Protein AF-A0A517PX02-F1 (afdb_monomer)

pLDDT: mean 78.66, std 13.3, range [32.66, 96.62]

Solvent-accessible surface area (backbone atoms only — not comparable to full-atom values): 18340 Å² total; per-residue (Å²): 133,83,89,72,86,82,66,90,47,88,74,70,56,70,46,48,78,56,35,22,40,54,47,65,60,93,46,80,91,49,30,65,75,82,45,34,59,92,79,51,28,45,79,44,60,81,78,66,82,48,74,65,57,34,51,54,50,26,73,74,60,85,44,81,40,52,41,66,66,41,33,27,77,75,44,74,41,76,41,78,73,41,52,29,92,85,43,73,86,44,68,59,35,62,46,70,75,38,42,28,29,34,56,71,60,59,93,80,43,50,73,44,81,56,54,49,38,57,40,49,86,52,95,88,56,96,66,98,65,82,49,40,34,25,39,52,69,54,56,52,51,47,69,71,58,73,67,38,25,71,43,74,34,66,45,46,78,47,58,92,87,60,70,60,78,77,76,53,74,63,38,23,36,61,40,55,61,12,52,52,34,60,53,50,46,41,62,56,102,54,73,56,40,34,75,86,78,61,52,66,73,47,45,38,83,83,70,29,56,61,60,59,42,36,92,88,75,71,43,69,36,47,43,34,59,93,72,54,70,52,94,82,42,68,51,39,46,33,35,39,78,28,58,24,97,49,52,38,36,28,53,90,53,39,77,80,43,26,25,23,28,29,50,89,85,48,102,82,44,66,36,32,29,24,43,30,47,51,56,48,38,60,73,73,60,5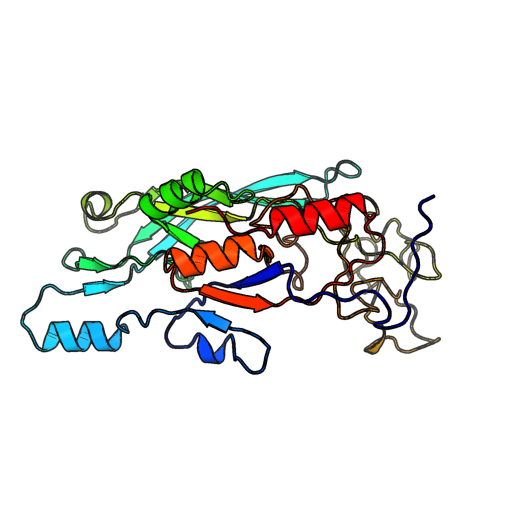3,24,57,36,34,41,23,68,38,56,29,30,46,66,87,43,49,75,68,44,52,49,50,52,57,58,64,48,47,72,69,80,132

Sequence (318 aa):
MYEYHIYQDDSGTLRTDLFYEFSIPLDSDIAELDHPKADGWEYISKRSPTELELAEAADAAQAEERAWLESGITKAKYVKLEHCPADPSHVTQSGFASLEVEVWNSADQKILLSEFNLTKPWYEMPCDADAVLVPKTFVERIKQSGLTGAAFVPVSIKDPEGPLEKTLPPLFDFQFRGKSCLRPSQVQGAENACPFCGHKPLICQSCGHGNSTCPACEKGTWTIKKEHGGAADQQLIVSPLSQREIPVLEGSRWDGSDFVYGTGGDYVVSNFISKRALDWLLRVHATPFCARPVKFCIDGMSDQQQKQLAEIQKSIPS

Organism: NCBI:txid2605989

Nearest PDB structures (foldseek):
  6a4c-assembly1_A  TM=4.464E-01  e=1.777E-03  Myxococcus xanthus DK 1622
  3ta1-assembly1_C  TM=5.268E-01  e=3.736E+00  Archaeoglobus fulgidus DSM 4304
  4yxv-assembly1_B  TM=2.531E-01  e=9.222E+00  Bacillus subtilis subsp. subtilis str. 168

Mean predicted aligned error: 9.12 Å

Secondary structure (DSSP, 8-state):
-------SSS-S-EEEEEEEEEE--S-TTTHHHHS-GGGT-EEE---PPPHHHHHHHHHHHTPPPEEE--EEEEEEEEEEEEE-SS-TTSEEEEEEEEEEEEE-S-TTSEEE--SSEEPPPPTT-------EEEEHHHHHHHHHHT--SEEEEEEEEE-SSS-GGGTSPPEEEEEE-BPP-BPPPEE-SS-SS-TTT--S-SB-TTT--B-SB-TTT--B-EE-TTT--GGG--PEEEETTTT-SS-BB-TTT--S-SEEPP-TT-TT---EEEHHHHHHHHHTT--SEEEEEEEEE-TT--HHHHHHHHHHTSPPP-

Foldseek 3Di:
DPPDDDDLAPDFDKDLQWKWFKDADPAPVCCCVVAPVVVQKDWFDPDDQHQVNQVVVCVVPVDQRADEWAKAWPDWDKDQDDAFPVDRVHRQDIDTQATEMETDDDPSYQYDDAQWGKHDYDPPDPPPDIFTKGAPVNVVLCVVLPAFQKDWHWYHYDYPDDPCVVRGGTITTIDGGWEDQFQAKDFPPDACAALVPRDDNQADNRRNDHDCADPVPRDRAAAAPVPAPPPVRSHTAMPDVRSPVATAGNLVRGPLHQWYDFRPPDPNTGIMGTLQVVVSCVVVSHDGMMIGRGMYRHPPDDPVSVVSSVVSNDHRDD

Radius of gyration: 22.29 Å; Cα contacts (8 Å, |Δi|>4): 622; chains: 1; bounding box: 60×45×63 Å

Structure (mmCIF, N/CA/C/O backbone):
data_AF-A0A517PX02-F1
#
_entry.id   AF-A0A517PX02-F1
#
loop_
_atom_site.group_PDB
_atom_site.id
_atom_site.type_symbol
_atom_site.label_atom_id
_atom_site.label_alt_id
_atom_site.label_comp_id
_atom_site.label_asym_id
_atom_site.label_entity_id
_atom_site.label_seq_id
_atom_site.pdbx_PDB_ins_code
_atom_site.Cartn_x
_atom_site.Cartn_y
_atom_site.Cartn_z
_atom_site.occupancy
_atom_site.B_iso_or_equiv
_atom_site.auth_seq_id
_atom_site.auth_comp_id
_atom_site.auth_asym_id
_atom_site.auth_atom_id
_atom_site.pdbx_PDB_model_num
ATOM 1 N N . MET A 1 1 ? 22.951 -13.086 -18.364 1.00 32.66 1 MET A N 1
ATOM 2 C CA . MET A 1 1 ? 22.272 -12.054 -19.169 1.00 32.66 1 MET A CA 1
ATOM 3 C C . MET A 1 1 ? 20.857 -12.577 -19.346 1.00 32.66 1 MET A C 1
ATOM 5 O O . MET A 1 1 ? 20.702 -13.595 -20.002 1.00 32.66 1 MET A O 1
ATOM 9 N N . TYR A 1 2 ? 19.885 -12.046 -18.605 1.00 37.72 2 TYR A N 1
ATOM 10 C CA . TYR A 1 2 ? 18.489 -12.455 -18.773 1.00 37.72 2 TYR A CA 1
ATOM 11 C C . TYR A 1 2 ? 17.977 -11.729 -20.022 1.00 37.72 2 TYR A C 1
ATOM 13 O O . TYR A 1 2 ? 18.005 -10.500 -20.054 1.00 37.72 2 TYR A O 1
ATOM 21 N N . GLU A 1 3 ? 17.628 -12.471 -21.074 1.00 41.31 3 GLU A N 1
ATOM 22 C CA . GLU A 1 3 ? 16.997 -11.913 -22.274 1.00 41.31 3 GLU A CA 1
ATOM 23 C C . GLU A 1 3 ? 15.588 -11.448 -21.898 1.00 41.31 3 GLU A C 1
ATOM 25 O O . GLU A 1 3 ? 14.630 -12.216 -21.902 1.00 41.31 3 GLU A O 1
ATOM 30 N N . TYR A 1 4 ? 15.465 -10.189 -21.488 1.00 51.25 4 TYR A N 1
ATOM 31 C CA . TYR A 1 4 ? 14.162 -9.576 -21.291 1.00 51.25 4 TYR A CA 1
ATOM 32 C C . TYR A 1 4 ? 13.641 -9.096 -22.641 1.00 51.25 4 TYR A C 1
ATOM 34 O O . TYR A 1 4 ? 14.280 -8.289 -23.317 1.00 51.25 4 TYR A O 1
ATOM 42 N N . HIS A 1 5 ? 12.458 -9.569 -23.023 1.00 55.88 5 HIS A N 1
ATOM 43 C CA . HIS A 1 5 ? 11.731 -8.986 -24.139 1.00 55.88 5 HIS A CA 1
ATOM 44 C C . HIS A 1 5 ? 11.308 -7.559 -23.776 1.00 55.88 5 HIS A C 1
ATOM 46 O O . HIS A 1 5 ? 10.619 -7.326 -22.780 1.00 55.88 5 HIS A O 1
ATOM 52 N N . ILE A 1 6 ? 11.758 -6.606 -24.587 1.00 55.72 6 ILE A N 1
ATOM 53 C CA . ILE A 1 6 ? 11.341 -5.211 -24.525 1.00 55.72 6 ILE A CA 1
ATOM 54 C C . ILE A 1 6 ? 10.087 -5.066 -25.393 1.00 55.72 6 ILE A C 1
ATOM 56 O O . ILE A 1 6 ? 10.164 -5.178 -26.615 1.00 55.72 6 ILE A O 1
ATOM 60 N N . TYR A 1 7 ? 8.938 -4.826 -24.762 1.00 55.47 7 TYR A N 1
ATOM 61 C CA . TYR A 1 7 ? 7.675 -4.558 -25.453 1.00 55.47 7 TYR A CA 1
ATOM 62 C C . TYR A 1 7 ? 7.573 -3.060 -25.760 1.00 55.47 7 TYR A C 1
ATOM 64 O O . TYR A 1 7 ? 7.770 -2.238 -24.869 1.00 55.47 7 TYR A O 1
ATOM 72 N N . GLN A 1 8 ? 7.293 -2.704 -27.016 1.00 54.12 8 GLN A N 1
ATOM 73 C CA . GLN A 1 8 ? 7.165 -1.305 -27.459 1.00 54.12 8 GLN A CA 1
ATOM 74 C C . GLN A 1 8 ? 5.710 -0.789 -27.447 1.00 54.12 8 GLN A C 1
ATOM 76 O O . GLN A 1 8 ? 5.459 0.352 -27.856 1.00 54.12 8 GLN A O 1
ATOM 81 N N . ASP A 1 9 ? 4.779 -1.629 -26.995 1.00 57.97 9 ASP A N 1
ATOM 82 C CA . ASP A 1 9 ? 3.328 -1.451 -26.929 1.00 57.97 9 ASP A CA 1
ATOM 83 C C . ASP A 1 9 ? 2.735 -2.230 -25.725 1.00 57.97 9 ASP A C 1
ATOM 85 O O . ASP A 1 9 ? 3.456 -2.843 -24.931 1.00 57.97 9 ASP A O 1
ATOM 89 N N . ASP A 1 10 ? 1.405 -2.233 -25.598 1.00 60.69 10 ASP A N 1
ATOM 90 C CA . ASP A 1 10 ? 0.678 -3.028 -24.598 1.00 60.69 10 ASP A CA 1
ATOM 91 C C . ASP A 1 10 ? 0.602 -4.530 -24.938 1.00 60.69 10 ASP A C 1
ATOM 93 O O . ASP A 1 10 ? -0.127 -5.269 -24.265 1.00 60.69 10 ASP A O 1
ATOM 97 N N . SER A 1 11 ? 1.343 -5.013 -25.945 1.00 58.97 11 SER A N 1
ATOM 98 C CA . SER A 1 11 ? 1.372 -6.438 -26.274 1.00 58.97 11 SER A CA 1
ATOM 99 C C . SER A 1 11 ? 1.949 -7.251 -25.115 1.00 58.97 11 SER A C 1
ATOM 101 O O . SER A 1 11 ? 2.782 -6.789 -24.328 1.00 58.97 11 SER A O 1
ATOM 103 N N . GLY A 1 12 ? 1.414 -8.451 -24.930 1.00 72.94 12 GLY A N 1
ATOM 104 C CA . GLY A 1 12 ? 1.785 -9.336 -23.836 1.00 72.94 12 GLY A CA 1
ATOM 105 C C . GLY A 1 12 ? 0.591 -9.968 -23.143 1.00 72.94 12 GLY A C 1
ATOM 106 O O . GLY A 1 12 ? -0.563 -9.614 -23.396 1.00 72.94 12 GLY A O 1
ATOM 107 N N . THR A 1 13 ? 0.864 -10.921 -22.261 1.00 82.62 13 THR A N 1
ATOM 108 C CA . THR A 1 13 ? -0.180 -11.604 -21.498 1.00 82.62 13 THR A CA 1
ATOM 109 C C . THR A 1 13 ? -0.635 -10.701 -20.358 1.00 82.62 13 THR A C 1
ATOM 111 O O . THR A 1 13 ? 0.072 -10.514 -19.366 1.00 82.62 13 THR A O 1
ATOM 114 N N . LEU A 1 14 ? -1.822 -10.117 -20.513 1.00 82.94 14 LEU A N 1
ATOM 115 C CA . LEU A 1 14 ? -2.403 -9.174 -19.560 1.00 82.94 14 LEU A CA 1
ATOM 116 C C . LEU A 1 14 ? -3.381 -9.872 -18.613 1.00 82.94 14 LEU A C 1
ATOM 118 O O . LEU A 1 14 ? -4.187 -10.702 -19.034 1.00 82.94 14 LEU A O 1
ATOM 122 N N . ARG A 1 15 ? -3.337 -9.500 -17.333 1.00 82.62 15 ARG A N 1
ATOM 123 C CA . ARG A 1 15 ? -4.228 -9.998 -16.277 1.00 82.62 15 ARG A CA 1
ATOM 124 C C . ARG A 1 15 ? -4.679 -8.841 -15.387 1.00 82.62 15 ARG A C 1
ATOM 126 O O . ARG A 1 15 ? -3.871 -7.984 -15.052 1.00 82.62 15 ARG A O 1
ATOM 133 N N . THR A 1 16 ? -5.952 -8.814 -15.008 1.00 81.81 16 THR A N 1
ATOM 134 C CA . THR A 1 16 ? -6.559 -7.768 -14.150 1.00 81.81 16 THR A CA 1
ATOM 135 C C . THR A 1 16 ? -7.118 -8.324 -12.844 1.00 81.81 16 THR A C 1
ATOM 137 O O . THR A 1 16 ? -7.614 -7.586 -12.008 1.00 81.81 16 THR A O 1
ATOM 140 N N . ASP A 1 17 ? -7.072 -9.639 -12.673 1.00 79.44 17 ASP A N 1
ATOM 141 C CA . ASP A 1 17 ? -7.690 -10.386 -11.581 1.00 79.44 17 ASP A CA 1
ATOM 142 C C . ASP A 1 17 ? -6.698 -10.735 -10.462 1.00 79.44 17 ASP A C 1
ATOM 144 O O . ASP A 1 17 ? -7.024 -11.525 -9.576 1.00 79.44 17 ASP A O 1
ATOM 148 N N . LEU A 1 18 ? -5.482 -10.174 -10.509 1.00 82.81 18 LEU A N 1
ATOM 149 C CA . LEU A 1 18 ? -4.373 -10.630 -9.673 1.00 82.81 18 LEU A CA 1
ATOM 150 C C . LEU A 1 18 ? -4.202 -9.833 -8.382 1.00 82.81 18 LEU A C 1
ATOM 152 O O . LEU A 1 18 ? -4.204 -10.411 -7.290 1.00 82.81 18 LEU A O 1
ATOM 156 N N . PHE A 1 19 ? -4.043 -8.520 -8.530 1.00 87.56 19 PHE A N 1
ATOM 157 C CA . PHE A 1 19 ? -3.911 -7.584 -7.427 1.00 87.56 19 PHE A CA 1
ATOM 158 C C . PHE A 1 19 ? -4.802 -6.374 -7.653 1.00 87.56 19 PHE A C 1
ATOM 160 O O . PHE A 1 19 ? -5.183 -6.046 -8.779 1.00 87.56 19 PHE A O 1
ATOM 167 N N . TYR A 1 20 ? -5.088 -5.717 -6.545 1.00 88.25 20 TYR A N 1
ATOM 168 C CA . TYR A 1 20 ? -5.905 -4.534 -6.471 1.00 88.25 20 TYR A CA 1
ATOM 169 C C . TYR A 1 20 ? -5.094 -3.460 -5.776 1.00 88.25 20 TYR A C 1
ATOM 171 O O . TYR A 1 20 ? -4.432 -3.717 -4.773 1.00 88.25 20 TYR A O 1
ATOM 179 N N . GLU A 1 21 ? -5.133 -2.262 -6.322 1.00 87.31 21 GLU A N 1
ATOM 180 C CA . GLU A 1 21 ? -4.678 -1.082 -5.618 1.00 87.31 21 GLU A CA 1
ATOM 181 C C . GLU A 1 21 ? -5.594 -0.867 -4.420 1.00 87.31 21 GLU A C 1
ATOM 183 O O . GLU A 1 21 ? -6.814 -0.961 -4.554 1.00 87.31 21 GLU A O 1
ATOM 188 N N . PHE A 1 22 ? -4.998 -0.646 -3.252 1.00 87.06 22 PHE A N 1
ATOM 189 C CA . PHE A 1 22 ? -5.719 -0.483 -1.999 1.00 87.06 22 PHE A CA 1
ATOM 190 C C . PHE A 1 22 ? -5.570 0.948 -1.504 1.00 87.06 22 PHE A C 1
ATOM 192 O O . PHE A 1 22 ? -4.452 1.440 -1.349 1.00 87.06 22 PHE A O 1
ATOM 199 N N . SER A 1 23 ? -6.701 1.582 -1.220 1.00 84.50 23 SER A N 1
ATOM 200 C CA . SER A 1 23 ? -6.765 2.904 -0.604 1.00 84.50 23 SER A CA 1
ATOM 201 C C . SER A 1 23 ? -7.777 2.884 0.534 1.00 84.50 23 SER A C 1
ATOM 203 O O . SER A 1 23 ? -8.747 2.123 0.508 1.00 84.50 23 SER A O 1
ATOM 205 N N . ILE A 1 24 ? -7.558 3.726 1.535 1.00 82.56 24 ILE A N 1
ATOM 206 C CA . ILE A 1 24 ? -8.541 4.008 2.576 1.00 82.56 24 ILE A CA 1
ATOM 207 C C . ILE A 1 24 ? -8.842 5.498 2.439 1.00 82.56 24 ILE A C 1
ATOM 209 O O . ILE A 1 24 ? -7.916 6.299 2.564 1.00 82.56 24 ILE A O 1
ATOM 213 N N . PRO A 1 25 ? -10.090 5.875 2.123 1.00 73.31 25 PRO A N 1
ATOM 214 C CA . PRO A 1 25 ? -10.434 7.274 1.915 1.00 73.31 25 PRO A CA 1
ATOM 215 C C . PRO A 1 25 ? -10.329 8.037 3.236 1.00 73.31 25 PRO A C 1
ATOM 217 O O . PRO A 1 25 ? -10.847 7.565 4.249 1.00 73.31 25 PRO A O 1
ATOM 220 N N . LEU A 1 26 ? -9.687 9.211 3.205 1.00 66.50 26 LEU A N 1
ATOM 221 C CA . LEU A 1 26 ? -9.533 10.107 4.364 1.00 66.50 26 LEU A CA 1
ATOM 222 C C . LEU A 1 26 ? -10.877 10.560 4.927 1.00 66.50 26 LEU A C 1
ATOM 224 O O . LEU A 1 26 ? -11.026 10.700 6.138 1.00 66.50 26 LEU A O 1
ATOM 228 N N . ASP A 1 27 ? -11.850 10.738 4.042 1.00 67.62 27 ASP A N 1
ATOM 229 C CA . ASP A 1 27 ? -13.209 11.103 4.384 1.00 67.62 27 ASP A CA 1
ATOM 230 C C . ASP A 1 27 ? -14.169 10.156 3.648 1.00 67.62 27 ASP A C 1
ATOM 232 O O . ASP A 1 27 ? -14.202 10.061 2.416 1.00 67.62 27 ASP A O 1
ATOM 236 N N . SER A 1 28 ? -14.925 9.387 4.435 1.00 62.09 28 SER A N 1
ATOM 237 C CA . SER A 1 28 ? -15.872 8.405 3.915 1.00 62.09 28 SER A CA 1
ATOM 238 C C . SER A 1 28 ? -17.023 9.037 3.140 1.00 62.09 28 SER A C 1
ATOM 240 O O . SER A 1 28 ? -17.584 8.358 2.279 1.00 62.09 28 SER A O 1
ATOM 242 N N . ASP A 1 29 ? -17.351 10.299 3.426 1.00 64.94 29 ASP A N 1
ATOM 243 C CA . ASP A 1 29 ? -18.480 11.027 2.849 1.00 64.94 29 ASP A CA 1
ATOM 244 C C . ASP A 1 29 ? -18.135 11.612 1.468 1.00 64.94 29 ASP A C 1
ATOM 246 O O . ASP A 1 29 ? -19.029 11.825 0.647 1.00 64.94 29 ASP A O 1
ATOM 250 N N . ILE A 1 30 ? -16.843 11.787 1.162 1.00 69.56 30 ILE A N 1
ATOM 251 C CA . ILE A 1 30 ? -16.346 12.213 -0.162 1.00 69.56 30 ILE A CA 1
ATOM 252 C C . ILE A 1 30 ? -15.589 11.113 -0.918 1.00 69.56 30 ILE A C 1
ATOM 254 O O . ILE A 1 30 ? -15.133 11.343 -2.036 1.00 69.56 30 ILE A O 1
ATOM 258 N N . ALA A 1 31 ? -15.496 9.900 -0.368 1.00 69.31 31 ALA A N 1
ATOM 259 C CA . ALA A 1 31 ? -14.756 8.789 -0.971 1.00 69.31 31 ALA A CA 1
ATOM 260 C C . ALA A 1 31 ? -15.153 8.492 -2.431 1.00 69.31 31 ALA A C 1
ATOM 262 O O . ALA A 1 31 ? -14.304 8.130 -3.243 1.00 69.31 31 ALA A O 1
ATOM 263 N N . GLU A 1 32 ? -16.434 8.653 -2.787 1.00 71.31 32 GLU A N 1
ATOM 264 C CA . GLU A 1 32 ? -16.909 8.462 -4.166 1.00 71.31 32 GLU A CA 1
ATOM 265 C C . GLU A 1 32 ? -16.415 9.552 -5.138 1.00 71.31 32 GLU A C 1
ATOM 267 O O . GLU A 1 32 ? -16.364 9.303 -6.345 1.00 71.31 32 GLU A O 1
ATOM 272 N N . LEU A 1 33 ? -16.050 10.738 -4.631 1.00 75.69 33 LEU A N 1
ATOM 273 C CA . LEU A 1 33 ? -15.446 11.827 -5.406 1.00 75.69 33 LEU A CA 1
ATOM 274 C C . LEU A 1 33 ? -13.946 11.590 -5.621 1.00 75.69 33 LEU A C 1
ATOM 276 O O . LEU A 1 33 ? -13.469 11.771 -6.739 1.00 75.69 33 LEU A O 1
ATOM 280 N N . ASP A 1 34 ? -13.230 11.148 -4.583 1.00 72.81 34 ASP A N 1
ATOM 281 C CA . ASP A 1 34 ? -11.782 10.889 -4.643 1.00 72.81 34 ASP A CA 1
ATOM 282 C C . ASP A 1 34 ? -11.441 9.596 -5.403 1.00 72.81 34 ASP A C 1
ATOM 284 O O . ASP A 1 34 ? -10.385 9.475 -6.030 1.00 72.81 34 ASP A O 1
ATOM 288 N N . HIS A 1 35 ? -12.346 8.614 -5.366 1.00 75.81 35 HIS A N 1
ATOM 289 C CA . HIS A 1 35 ? -12.168 7.294 -5.968 1.00 75.81 35 HIS A CA 1
ATOM 290 C C . HIS A 1 35 ? -13.394 6.893 -6.806 1.00 75.81 35 HIS A C 1
ATOM 292 O O . HIS A 1 35 ? -14.127 5.960 -6.452 1.00 75.81 35 HIS A O 1
ATOM 298 N N . PRO A 1 36 ? -13.647 7.577 -7.937 1.00 72.56 36 PRO A N 1
ATOM 299 C CA . PRO A 1 36 ? -14.846 7.346 -8.724 1.00 72.56 36 PRO A CA 1
ATOM 300 C C . PRO A 1 36 ? -14.814 5.974 -9.407 1.00 72.56 36 PRO A C 1
ATOM 302 O O . PRO A 1 36 ? -13.802 5.537 -9.960 1.00 72.56 36 PRO A O 1
ATOM 305 N N . LYS A 1 37 ? -15.980 5.318 -9.473 1.00 75.25 37 LYS A N 1
ATOM 306 C CA . LYS A 1 37 ? -16.152 4.033 -10.184 1.00 75.25 37 LYS A CA 1
ATOM 307 C C . LYS A 1 37 ? -15.737 4.094 -11.655 1.00 75.25 37 LYS A C 1
ATOM 309 O O . LYS A 1 37 ? -15.304 3.085 -12.207 1.00 75.25 37 LYS A O 1
ATOM 314 N N . ALA A 1 38 ? -15.860 5.265 -12.285 1.00 73.44 38 ALA A N 1
ATOM 315 C CA . ALA A 1 38 ? -15.428 5.493 -13.664 1.00 73.44 38 ALA A CA 1
ATOM 316 C C . ALA A 1 38 ? -13.923 5.232 -13.866 1.00 73.44 38 ALA A C 1
ATOM 318 O O . ALA A 1 38 ? -13.530 4.787 -14.942 1.00 73.44 38 ALA A O 1
ATOM 319 N N . ASP A 1 39 ? -13.118 5.402 -12.815 1.00 70.56 39 ASP A N 1
ATOM 320 C CA . ASP A 1 39 ? -11.668 5.186 -12.835 1.00 70.56 39 ASP A CA 1
ATOM 321 C C . ASP A 1 39 ? -11.277 3.756 -12.421 1.00 70.56 39 ASP A C 1
ATOM 323 O O . ASP A 1 39 ? -10.098 3.459 -12.207 1.00 70.56 39 ASP A O 1
ATOM 327 N N . GLY A 1 40 ? -12.267 2.859 -12.311 1.00 74.88 40 GLY A N 1
ATOM 328 C CA . GLY A 1 40 ? -12.100 1.443 -11.980 1.00 74.88 40 GLY A CA 1
ATOM 329 C C . GLY A 1 40 ? -12.101 1.125 -10.484 1.00 74.88 40 GLY A C 1
ATOM 330 O O . GLY A 1 40 ? -11.881 -0.028 -10.121 1.00 74.88 40 GLY A O 1
ATOM 331 N N . TRP A 1 41 ? -12.334 2.107 -9.613 1.00 75.81 41 TRP A N 1
ATOM 332 C CA . TRP A 1 41 ? -12.422 1.884 -8.170 1.00 75.81 41 TRP A CA 1
ATOM 333 C C . TRP A 1 41 ? -13.754 1.248 -7.770 1.00 75.81 41 TRP A C 1
ATOM 335 O O . TRP A 1 41 ? -14.829 1.732 -8.118 1.00 75.81 41 TRP A O 1
ATOM 345 N N . GLU A 1 42 ? -13.694 0.181 -6.980 1.00 75.75 42 GLU A N 1
ATOM 346 C CA . GLU A 1 42 ? -14.848 -0.370 -6.282 1.00 75.75 42 GLU A CA 1
ATOM 347 C C . GLU A 1 42 ? -14.830 0.107 -4.827 1.00 75.75 42 GLU A C 1
ATOM 349 O O . GLU A 1 42 ? -13.945 -0.239 -4.039 1.00 75.75 42 GLU A O 1
ATOM 354 N N . TYR A 1 43 ? -15.819 0.935 -4.482 1.00 66.81 43 TYR A N 1
ATOM 355 C CA . TYR A 1 43 ? -16.021 1.420 -3.121 1.00 66.81 43 TYR A CA 1
ATOM 356 C C . TYR A 1 43 ? -16.737 0.367 -2.276 1.00 66.81 43 TYR A C 1
ATOM 358 O O . TYR A 1 43 ? -17.847 -0.064 -2.611 1.00 66.81 43 TYR A O 1
ATOM 366 N N . ILE A 1 44 ? -16.110 -0.032 -1.168 1.00 70.38 44 ILE A N 1
ATOM 367 C CA . ILE A 1 44 ? -16.647 -1.020 -0.236 1.00 70.38 44 ILE A CA 1
ATOM 368 C C . ILE A 1 44 ? -16.846 -0.334 1.114 1.00 70.38 44 ILE A C 1
ATOM 370 O O . ILE A 1 44 ? -15.961 -0.258 1.966 1.00 70.38 44 ILE A O 1
ATOM 374 N N . SER A 1 45 ? -18.069 0.142 1.317 1.00 63.97 45 SER A N 1
ATOM 375 C CA . SER A 1 45 ? -18.547 0.642 2.599 1.00 63.97 45 SER A CA 1
ATOM 376 C C . SER A 1 45 ? -19.889 0.006 2.895 1.00 63.97 45 SER A C 1
ATOM 378 O O . SER A 1 45 ? -20.851 0.130 2.134 1.00 63.97 45 SER A O 1
ATOM 380 N N . LYS A 1 46 ? -19.978 -0.696 4.022 1.00 52.41 46 LYS A N 1
ATOM 381 C CA . LYS A 1 46 ? -21.274 -0.962 4.635 1.00 52.41 46 LYS A CA 1
ATOM 382 C C . LYS A 1 46 ? -21.678 0.328 5.326 1.00 52.41 46 LYS A C 1
ATOM 384 O O . LYS A 1 46 ? -21.428 0.418 6.517 1.00 52.41 46 LYS A O 1
ATOM 389 N N . ARG A 1 47 ? -22.192 1.300 4.556 1.00 51.78 47 ARG A N 1
ATOM 390 C CA . ARG A 1 47 ? -22.546 2.670 4.974 1.00 51.78 47 ARG A CA 1
ATOM 391 C C . ARG A 1 47 ? -22.607 2.801 6.497 1.00 51.78 47 ARG A C 1
ATOM 393 O O . ARG A 1 47 ? -23.624 2.481 7.115 1.00 51.78 47 ARG A O 1
ATOM 400 N N . SER A 1 48 ? -21.478 3.183 7.078 1.00 58.81 48 SER A N 1
ATOM 401 C CA . SER A 1 48 ? -21.427 3.583 8.472 1.00 58.81 48 SER A CA 1
ATOM 402 C C . SER A 1 48 ?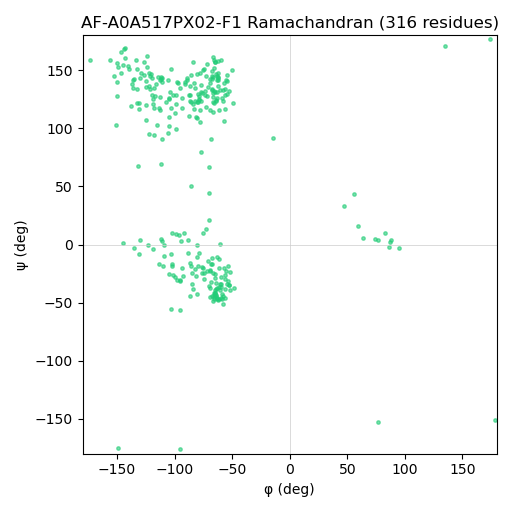 -22.248 4.873 8.618 1.00 58.81 48 SER A C 1
ATOM 404 O O . SER A 1 48 ? -22.366 5.601 7.629 1.00 58.81 48 SER A O 1
ATOM 406 N N . PRO A 1 49 ? -22.843 5.158 9.789 1.00 63.22 49 PRO A N 1
ATOM 407 C CA . PRO A 1 49 ? -23.514 6.436 10.008 1.00 63.22 49 PRO A CA 1
ATOM 408 C C . PRO A 1 49 ? -22.568 7.596 9.677 1.00 63.22 49 PRO A C 1
ATOM 410 O O . PRO A 1 49 ? -21.415 7.573 10.125 1.00 63.22 49 PRO A O 1
ATOM 413 N N . THR A 1 50 ? -23.039 8.573 8.903 1.00 69.00 50 THR A N 1
ATOM 414 C CA . THR A 1 50 ? -22.258 9.790 8.621 1.00 69.00 50 THR A CA 1
ATOM 415 C C . THR A 1 50 ? -22.085 10.617 9.896 1.00 69.00 50 THR A C 1
ATOM 417 O O . THR A 1 50 ? -22.845 10.454 10.856 1.00 69.00 50 THR A O 1
ATOM 420 N N . GLU A 1 51 ? -21.107 11.528 9.926 1.00 68.12 51 GLU A N 1
ATOM 421 C CA . GLU A 1 51 ? -20.956 12.465 11.055 1.00 68.12 51 GLU A CA 1
ATOM 422 C C . GLU A 1 51 ? -22.255 13.265 11.282 1.00 68.12 51 GLU A C 1
ATOM 424 O O . GLU A 1 51 ? -22.696 13.433 12.420 1.00 68.12 51 GLU A O 1
ATOM 429 N N . LEU A 1 52 ? -22.934 13.657 10.196 1.00 70.56 52 LEU A N 1
ATOM 430 C CA . LEU A 1 52 ? -24.235 14.326 10.247 1.00 70.56 52 LEU A CA 1
ATOM 431 C C . LEU A 1 52 ? -25.326 13.439 10.870 1.00 70.56 52 LEU A C 1
ATOM 433 O O . LEU A 1 52 ? -26.058 13.898 11.741 1.00 70.56 52 LEU A O 1
ATOM 437 N N . GLU A 1 53 ? -25.425 12.168 10.468 1.00 70.62 53 GLU A N 1
ATOM 438 C CA . GLU A 1 53 ? -26.416 11.230 11.018 1.00 70.62 53 GLU A CA 1
ATOM 439 C C . GLU A 1 53 ? -26.179 10.953 12.511 1.00 70.62 53 GLU A C 1
ATOM 441 O O . GLU A 1 53 ? -27.133 10.746 13.265 1.00 70.62 53 GLU A O 1
ATOM 446 N N . LEU A 1 54 ? -24.918 10.956 12.954 1.00 73.00 54 LEU A N 1
ATOM 447 C CA . LEU A 1 54 ? -24.568 10.831 14.370 1.00 73.00 54 LEU A CA 1
ATOM 448 C C . LEU A 1 54 ? -24.968 12.077 15.165 1.00 73.00 54 LEU A C 1
ATOM 450 O O . LEU A 1 54 ? -25.570 11.934 16.231 1.00 73.00 54 LEU A O 1
ATOM 454 N N . ALA A 1 55 ? -24.688 13.271 14.637 1.00 71.56 55 ALA A N 1
ATOM 455 C CA . ALA A 1 55 ? -25.072 14.536 15.260 1.00 71.56 55 ALA A CA 1
ATOM 456 C C . ALA A 1 55 ? -26.602 14.670 15.374 1.00 71.56 55 ALA A C 1
ATOM 458 O O . ALA A 1 55 ? -27.129 14.929 16.456 1.00 71.56 55 ALA A O 1
ATOM 459 N N . GLU A 1 56 ? -27.334 14.383 14.291 1.00 74.62 56 GLU A N 1
ATOM 460 C CA . GLU A 1 56 ? -28.803 14.399 14.275 1.00 74.62 56 GLU A CA 1
ATOM 461 C C . GLU A 1 56 ? -29.405 13.396 15.275 1.00 74.62 56 GLU A C 1
ATOM 463 O O . GLU A 1 56 ? -30.397 13.692 15.948 1.00 74.62 56 GLU A O 1
ATOM 468 N N . ALA A 1 57 ? -28.809 12.206 15.408 1.00 70.00 57 ALA A N 1
ATOM 469 C CA . ALA A 1 57 ? -29.263 11.196 16.362 1.00 70.00 57 ALA A CA 1
ATOM 470 C C . ALA A 1 57 ? -28.998 11.589 17.827 1.00 70.00 57 ALA A C 1
ATOM 472 O O . ALA A 1 57 ? -29.813 11.260 18.695 1.00 70.00 57 ALA A O 1
ATOM 473 N N . ALA A 1 58 ? -27.884 12.272 18.109 1.00 68.62 58 ALA A N 1
ATOM 474 C CA . ALA A 1 58 ? -27.560 12.771 19.444 1.00 68.62 58 ALA A CA 1
ATOM 475 C C . ALA A 1 58 ? -28.559 13.855 19.888 1.00 68.62 58 ALA A C 1
ATOM 477 O O . ALA A 1 58 ? -29.146 13.748 20.972 1.00 68.62 58 ALA A O 1
ATOM 478 N N . ASP A 1 59 ? -28.844 14.818 19.004 1.00 66.44 59 ASP A N 1
ATOM 479 C CA . ASP A 1 59 ? -29.788 15.915 19.248 1.00 66.44 59 ASP A CA 1
ATOM 480 C C . ASP A 1 59 ? -31.233 15.423 19.439 1.00 66.44 59 ASP A C 1
ATOM 482 O O . ASP A 1 59 ? -31.975 15.933 20.284 1.00 66.44 59 ASP A O 1
ATOM 486 N N . ALA A 1 60 ? -31.649 14.404 18.681 1.00 61.44 60 ALA A N 1
ATOM 487 C CA . ALA A 1 60 ? -33.028 13.921 18.690 1.00 61.44 60 ALA A CA 1
ATOM 488 C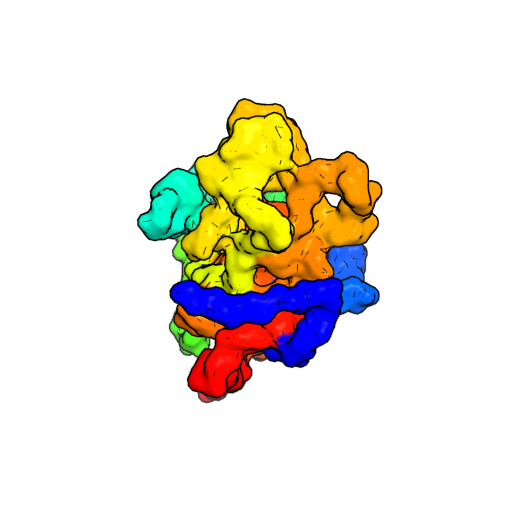 C . ALA A 1 60 ? -33.412 13.095 19.935 1.00 61.44 60 ALA A C 1
ATOM 490 O O . ALA A 1 60 ? -34.606 12.936 20.206 1.00 61.44 60 ALA A O 1
ATOM 491 N N . ALA A 1 61 ? -32.448 12.540 20.681 1.00 55.22 61 ALA A N 1
ATOM 492 C CA . ALA A 1 61 ? -32.726 11.447 21.620 1.00 55.22 61 ALA A CA 1
ATOM 493 C C . ALA A 1 61 ? -32.328 11.672 23.094 1.00 55.22 61 ALA A C 1
ATOM 495 O O . ALA A 1 61 ? -32.563 10.766 23.893 1.00 55.22 61 ALA A O 1
ATOM 496 N N . GLN A 1 62 ? -31.742 12.814 23.495 1.00 58.66 62 GLN A N 1
ATOM 497 C CA . GLN A 1 62 ? -30.994 12.905 24.776 1.00 58.66 62 GLN A CA 1
ATOM 498 C C . GLN A 1 62 ? -30.017 11.719 24.939 1.00 58.66 62 GLN A C 1
ATOM 500 O O . GLN A 1 62 ? -29.835 11.177 26.032 1.00 58.66 62 GLN A O 1
ATOM 505 N N . ALA A 1 63 ? -29.469 11.240 23.821 1.00 58.78 63 ALA A N 1
ATOM 506 C CA . ALA A 1 63 ? -28.629 10.058 23.787 1.00 58.78 63 ALA A CA 1
ATOM 507 C C . ALA A 1 63 ? -27.185 10.419 24.140 1.00 58.78 63 ALA A C 1
ATOM 509 O O . ALA A 1 63 ? -26.756 11.556 23.976 1.00 58.78 63 ALA A O 1
ATOM 510 N N . GLU A 1 64 ? -26.442 9.418 24.611 1.00 69.06 64 GLU A N 1
ATOM 511 C CA . GLU A 1 64 ? -24.983 9.464 24.720 1.00 69.06 64 GLU A CA 1
ATOM 512 C C . GLU A 1 64 ? -24.391 9.945 23.386 1.00 69.06 64 GLU A C 1
ATOM 514 O O . GLU A 1 64 ? -24.653 9.335 22.342 1.00 69.06 64 GLU A O 1
ATOM 519 N N . GLU A 1 65 ? -23.638 11.044 23.425 1.00 77.19 65 GLU A N 1
ATOM 520 C CA . GLU A 1 65 ? -23.026 11.648 22.245 1.00 77.19 65 GLU A CA 1
ATOM 521 C C . GLU A 1 65 ? -22.024 10.662 21.632 1.00 77.19 65 GLU A C 1
ATOM 523 O O . GLU A 1 65 ? -21.225 10.044 22.340 1.00 77.19 65 GLU A O 1
ATOM 528 N N . ARG A 1 66 ? -22.094 10.445 20.317 1.00 81.31 66 ARG A N 1
ATOM 529 C CA . ARG A 1 66 ? -21.239 9.491 19.599 1.00 81.31 66 ARG A CA 1
ATOM 530 C C . ARG A 1 66 ? -20.479 10.212 18.512 1.00 81.31 66 ARG A C 1
ATOM 532 O O . ARG A 1 66 ? -21.080 10.950 17.741 1.00 81.31 66 ARG A O 1
ATOM 539 N N . ALA A 1 67 ? -19.200 9.897 18.399 1.00 82.31 67 ALA A N 1
ATOM 540 C CA . ALA A 1 67 ? -18.338 10.431 17.359 1.00 82.31 67 ALA A CA 1
ATOM 541 C C . ALA A 1 67 ? -17.412 9.333 16.834 1.00 82.31 67 ALA A C 1
ATOM 543 O O . ALA A 1 67 ? -17.075 8.391 17.558 1.00 82.31 67 ALA A O 1
ATOM 544 N N . TRP A 1 68 ? -17.012 9.436 15.568 1.00 84.94 68 TRP A N 1
ATOM 545 C CA . TRP A 1 68 ? -15.906 8.633 15.045 1.00 84.94 68 TRP A CA 1
ATOM 546 C C . TRP A 1 68 ? -14.606 9.013 15.743 1.00 84.94 68 TRP A C 1
ATOM 548 O O . TRP A 1 68 ? -14.487 10.114 16.273 1.00 84.94 68 TRP A O 1
ATOM 558 N N . LEU A 1 69 ? -13.631 8.103 15.753 1.00 86.94 69 LEU A N 1
ATOM 559 C CA . LEU A 1 69 ? -12.302 8.417 16.265 1.00 86.94 69 LEU A CA 1
ATOM 560 C C . LEU A 1 69 ? -11.715 9.625 15.525 1.00 86.94 69 LEU A C 1
ATOM 562 O O . LEU A 1 69 ? -11.407 9.555 14.337 1.00 86.94 69 LEU A O 1
ATOM 566 N N . GLU A 1 70 ? -11.493 10.697 16.268 1.00 86.44 70 GLU A N 1
ATOM 567 C CA . GLU A 1 70 ? -10.787 11.884 15.822 1.00 86.44 70 GLU A CA 1
ATOM 568 C C . GLU A 1 70 ? -9.406 11.860 16.450 1.00 86.44 70 GLU A C 1
ATOM 570 O O . GLU A 1 70 ? -9.254 11.991 17.665 1.00 86.44 70 GLU A O 1
ATOM 575 N N . SER A 1 71 ? -8.389 11.627 15.625 1.00 87.00 71 SER A N 1
ATOM 576 C CA . SER A 1 71 ? -7.020 11.525 16.110 1.00 87.00 71 SER A CA 1
ATOM 577 C C . SER A 1 71 ? -6.016 12.084 15.120 1.00 87.00 71 SER A C 1
ATOM 579 O O . SER A 1 71 ? -6.256 12.076 13.912 1.00 87.00 71 SER A O 1
ATOM 581 N N . GLY A 1 72 ? -4.870 12.517 15.633 1.00 87.44 72 GLY A N 1
ATOM 582 C CA . GLY A 1 72 ? -3.739 12.971 14.832 1.00 87.44 72 GLY A CA 1
ATOM 583 C C . GLY A 1 72 ? -2.415 12.509 15.414 1.00 87.44 72 GLY A C 1
ATOM 584 O O . GLY A 1 72 ? -2.284 12.261 16.611 1.00 87.44 72 GLY A O 1
ATOM 585 N N . ILE A 1 73 ? -1.414 12.369 14.551 1.00 87.62 73 ILE A N 1
ATOM 586 C CA . ILE A 1 73 ? -0.085 11.894 14.938 1.00 87.62 73 ILE A CA 1
ATOM 587 C C . ILE A 1 73 ? 0.648 12.988 15.722 1.00 87.62 73 ILE A C 1
ATOM 589 O O . ILE A 1 73 ? 0.972 14.030 15.160 1.00 87.62 73 ILE A O 1
ATOM 593 N N . THR A 1 74 ? 0.996 12.730 16.986 1.00 86.81 74 THR A N 1
ATOM 594 C CA . THR A 1 74 ? 1.817 13.646 17.805 1.00 86.81 74 THR A CA 1
ATOM 595 C C . THR A 1 74 ? 3.292 13.298 17.781 1.00 86.81 74 THR A C 1
ATOM 597 O O . THR A 1 74 ? 4.155 14.171 17.912 1.00 86.81 74 THR A O 1
ATOM 600 N N . LYS A 1 75 ? 3.616 12.013 17.623 1.00 88.62 75 LYS A N 1
ATOM 601 C CA . LYS A 1 75 ? 4.998 11.550 17.560 1.00 88.62 75 LYS A CA 1
ATOM 602 C C . LYS A 1 75 ? 5.102 10.312 16.696 1.00 88.62 75 LYS A C 1
ATOM 604 O O . LYS A 1 75 ? 4.462 9.299 16.946 1.00 88.62 75 LYS A O 1
ATOM 609 N N . ALA A 1 76 ? 6.006 10.350 15.733 1.00 87.69 76 ALA A N 1
ATOM 610 C CA . ALA A 1 76 ? 6.302 9.209 14.889 1.00 87.69 76 ALA A CA 1
ATOM 611 C C . ALA A 1 76 ? 7.805 8.962 14.830 1.00 87.69 76 ALA A C 1
ATOM 613 O O . ALA A 1 76 ? 8.614 9.890 14.781 1.00 87.69 76 ALA A O 1
ATOM 614 N N . LYS A 1 77 ? 8.186 7.686 14.793 1.00 89.12 77 LYS A N 1
ATOM 615 C CA . LYS A 1 77 ? 9.525 7.273 14.376 1.00 89.12 77 LYS A CA 1
ATOM 616 C C . LYS A 1 77 ? 9.392 6.472 13.097 1.00 89.12 77 LYS A C 1
ATOM 618 O O . LYS A 1 77 ? 9.039 5.296 13.147 1.00 89.12 77 LYS A O 1
ATOM 623 N N . TYR A 1 78 ? 9.705 7.098 11.972 1.00 85.31 78 TYR A N 1
ATOM 624 C CA . TYR A 1 78 ? 9.772 6.424 10.683 1.00 85.31 78 TYR A CA 1
ATOM 625 C C . TYR A 1 78 ? 11.164 5.813 10.483 1.00 85.31 78 TYR A C 1
ATOM 627 O O . TYR A 1 78 ? 12.179 6.430 10.814 1.00 85.31 78 TYR A O 1
ATOM 635 N N . VAL A 1 79 ? 11.228 4.580 9.990 1.00 88.06 79 VAL A N 1
ATOM 636 C CA . VAL A 1 79 ? 12.480 3.841 9.801 1.00 88.06 79 VAL A CA 1
ATOM 637 C C . VAL A 1 79 ? 12.582 3.269 8.394 1.00 88.06 79 VAL A C 1
ATOM 639 O O . VAL A 1 79 ? 11.595 2.874 7.775 1.00 88.06 79 VAL A O 1
ATOM 642 N N . LYS A 1 80 ? 13.821 3.203 7.909 1.00 88.06 80 LYS A N 1
ATOM 643 C CA . LYS A 1 80 ? 14.205 2.482 6.696 1.00 88.06 80 LYS A CA 1
ATOM 644 C C . LYS A 1 80 ? 14.420 1.021 7.079 1.00 88.06 80 LYS A C 1
ATOM 646 O O . LYS A 1 80 ? 15.232 0.744 7.960 1.00 88.06 80 LYS A O 1
ATOM 651 N N . LEU A 1 81 ? 13.669 0.113 6.472 1.00 85.06 81 LEU A N 1
ATOM 652 C CA . LEU A 1 81 ? 13.584 -1.283 6.910 1.00 85.06 81 LEU A CA 1
ATOM 653 C C . LEU A 1 81 ? 14.394 -2.195 6.012 1.00 85.06 81 LEU A C 1
ATOM 655 O O . LEU A 1 81 ? 15.293 -2.887 6.482 1.00 85.06 81 LEU A O 1
ATOM 659 N N . GLU A 1 82 ? 14.105 -2.149 4.716 1.00 86.38 82 GLU A N 1
ATOM 660 C CA . GLU A 1 82 ? 14.850 -2.895 3.716 1.00 86.38 82 GLU A CA 1
ATOM 661 C C . GLU A 1 82 ? 15.627 -1.940 2.821 1.00 86.38 82 GLU A C 1
ATOM 663 O O . GLU A 1 82 ? 15.159 -0.854 2.462 1.00 86.38 82 GLU A O 1
ATOM 668 N N . HIS A 1 83 ? 16.829 -2.379 2.470 1.00 87.31 83 HIS A N 1
ATOM 669 C CA . HIS A 1 83 ? 17.716 -1.676 1.563 1.00 87.31 83 HIS A CA 1
ATOM 670 C C . HIS A 1 83 ? 18.079 -2.597 0.405 1.00 87.31 83 HIS A C 1
ATOM 672 O O . HIS A 1 83 ? 18.099 -3.825 0.541 1.00 87.31 83 HIS A O 1
ATOM 678 N N . CYS A 1 84 ? 18.391 -2.001 -0.739 1.00 85.12 84 CYS A N 1
ATOM 679 C CA . CYS A 1 84 ? 18.862 -2.748 -1.889 1.00 85.12 84 CYS A CA 1
ATOM 680 C C . CYS A 1 84 ? 20.174 -3.480 -1.549 1.00 85.12 84 CYS A C 1
ATOM 682 O O . CYS A 1 84 ? 21.105 -2.859 -1.034 1.00 85.12 84 CYS A O 1
ATOM 684 N N . PRO A 1 85 ? 20.306 -4.775 -1.889 1.00 85.31 85 PRO A N 1
ATOM 685 C CA . PRO A 1 85 ? 21.538 -5.520 -1.641 1.00 85.31 85 PRO A CA 1
ATOM 686 C C . PRO A 1 85 ? 22.719 -5.022 -2.487 1.00 85.31 85 PRO A C 1
ATOM 688 O O . PRO A 1 85 ? 23.867 -5.222 -2.102 1.00 85.31 85 PRO A O 1
ATOM 691 N N . ALA A 1 86 ? 22.452 -4.390 -3.636 1.00 87.25 86 ALA A N 1
ATOM 692 C CA . ALA A 1 86 ? 23.489 -3.830 -4.502 1.00 87.25 86 ALA A CA 1
ATOM 693 C C . ALA A 1 86 ? 23.925 -2.414 -4.093 1.00 87.25 86 ALA A C 1
ATOM 695 O O . ALA A 1 86 ? 25.039 -2.014 -4.416 1.00 87.25 86 ALA A O 1
ATOM 696 N N . ASP A 1 87 ? 23.062 -1.663 -3.404 1.00 85.88 87 ASP A N 1
ATOM 697 C CA . ASP A 1 87 ? 23.352 -0.308 -2.935 1.00 85.88 87 ASP A CA 1
ATOM 698 C C . ASP A 1 87 ? 22.557 -0.009 -1.649 1.00 85.88 87 ASP A C 1
ATOM 700 O O . ASP A 1 87 ? 21.358 0.281 -1.715 1.00 85.88 87 ASP A O 1
ATOM 704 N N . PRO A 1 88 ? 23.203 -0.051 -0.469 1.00 88.06 88 PRO A N 1
ATOM 705 C CA . PRO A 1 88 ? 22.538 0.185 0.808 1.00 88.06 88 PRO A CA 1
ATOM 706 C C . PRO A 1 88 ? 21.955 1.591 0.983 1.00 88.06 88 PRO A C 1
ATOM 708 O O . PRO A 1 88 ? 21.235 1.816 1.949 1.00 88.06 88 PRO A O 1
ATOM 711 N N . SER A 1 89 ? 22.256 2.552 0.104 1.00 85.06 89 SER A N 1
ATOM 712 C CA . SER A 1 89 ? 21.610 3.868 0.145 1.00 85.06 89 SER A CA 1
ATOM 713 C C . SER A 1 89 ? 20.170 3.827 -0.381 1.00 85.06 89 SER A C 1
ATOM 715 O O . SER A 1 89 ? 19.338 4.638 0.037 1.00 85.06 89 SER A O 1
ATOM 717 N N . HIS A 1 90 ? 19.845 2.853 -1.239 1.00 83.81 90 HIS A N 1
ATOM 718 C CA . HIS A 1 90 ? 18.511 2.686 -1.801 1.00 83.81 90 HIS A CA 1
ATOM 719 C C . HIS A 1 90 ? 17.600 1.977 -0.804 1.00 83.81 90 HIS A C 1
ATOM 721 O O . HIS A 1 90 ? 17.711 0.771 -0.580 1.00 83.81 90 HIS A O 1
ATOM 727 N N . VAL A 1 91 ? 16.659 2.725 -0.240 1.00 83.06 91 VAL A N 1
ATOM 728 C CA . VAL A 1 91 ? 15.614 2.189 0.634 1.00 83.06 91 VAL A CA 1
ATOM 729 C C . VAL A 1 91 ? 14.526 1.570 -0.230 1.00 83.06 91 VAL A C 1
ATOM 731 O O . VAL A 1 91 ? 13.948 2.245 -1.076 1.00 83.06 91 VAL A O 1
ATOM 734 N N . THR A 1 92 ? 14.243 0.288 -0.025 1.00 80.06 92 THR A N 1
ATOM 735 C CA . THR A 1 92 ? 13.199 -0.441 -0.765 1.00 80.06 92 THR A CA 1
ATOM 736 C C . THR A 1 92 ? 11.926 -0.617 0.048 1.00 80.06 92 THR A C 1
ATOM 738 O O . THR A 1 92 ? 10.872 -0.890 -0.520 1.00 80.06 92 THR A O 1
ATOM 741 N N . GLN A 1 93 ? 12.013 -0.436 1.367 1.00 82.44 93 GLN A N 1
ATOM 742 C CA . GLN A 1 93 ? 10.869 -0.458 2.263 1.00 82.44 93 GLN A CA 1
ATOM 743 C C . GLN A 1 93 ? 11.100 0.443 3.469 1.00 82.44 93 GLN A C 1
ATOM 745 O O . GLN A 1 93 ? 12.184 0.452 4.060 1.00 82.44 93 GLN A O 1
ATOM 750 N N . SER A 1 94 ? 10.055 1.152 3.871 1.00 85.06 94 SER A N 1
ATOM 751 C CA . SER A 1 94 ? 10.054 1.994 5.056 1.00 85.06 94 SER A CA 1
ATOM 752 C C . SER A 1 94 ? 8.709 1.935 5.771 1.00 85.06 94 SER A C 1
ATOM 754 O O . SER A 1 94 ? 7.751 1.334 5.285 1.00 85.06 94 SER A O 1
ATOM 756 N N . GLY A 1 95 ? 8.652 2.477 6.980 1.00 86.56 95 GLY A N 1
ATOM 757 C CA . GLY A 1 95 ? 7.431 2.475 7.768 1.00 86.56 95 GLY A CA 1
ATOM 758 C C . GLY A 1 95 ? 7.628 3.005 9.176 1.00 86.56 95 GLY A C 1
ATOM 759 O O . GLY A 1 95 ? 8.754 3.285 9.592 1.00 86.56 95 GLY A O 1
ATOM 760 N N . PHE A 1 96 ? 6.544 3.094 9.939 1.00 88.94 96 PHE A N 1
ATOM 761 C CA . PHE A 1 96 ? 6.636 3.446 11.350 1.00 88.94 96 PHE A CA 1
ATOM 762 C C . PHE A 1 96 ? 7.291 2.308 12.145 1.00 88.94 96 PHE A C 1
ATOM 764 O O . PHE A 1 96 ? 7.020 1.132 11.907 1.00 88.94 96 PHE A O 1
ATOM 771 N N . ALA A 1 97 ? 8.166 2.661 13.085 1.00 90.88 97 ALA A N 1
ATOM 772 C CA . ALA A 1 97 ? 8.671 1.792 14.151 1.00 90.88 97 ALA A CA 1
ATOM 773 C C . ALA A 1 97 ? 7.950 2.045 15.481 1.00 90.88 97 ALA A C 1
ATOM 775 O O . ALA A 1 97 ? 7.874 1.156 16.324 1.00 90.88 97 ALA A O 1
ATOM 776 N N . SER A 1 98 ? 7.455 3.266 15.675 1.00 91.62 98 SER A N 1
ATOM 777 C CA . SER A 1 98 ? 6.599 3.653 16.791 1.00 91.62 98 SER A CA 1
ATOM 778 C C . SER A 1 98 ? 5.715 4.811 16.358 1.00 91.62 98 SER A C 1
ATOM 780 O O . SER A 1 98 ? 6.184 5.688 15.620 1.00 91.62 98 SER A O 1
ATOM 782 N N . LEU A 1 99 ? 4.491 4.829 16.868 1.00 91.44 99 LEU A N 1
ATOM 783 C CA . LEU A 1 99 ? 3.511 5.867 16.604 1.00 91.44 99 LEU A CA 1
ATOM 784 C C . LEU A 1 99 ? 2.821 6.258 17.913 1.00 91.44 99 LEU A C 1
ATOM 786 O O . LEU A 1 99 ? 2.442 5.395 18.704 1.00 91.44 99 LEU A O 1
ATOM 790 N N . GLU A 1 100 ? 2.685 7.555 18.133 1.00 91.38 100 GLU A N 1
ATOM 791 C CA . GLU A 1 100 ? 1.854 8.154 19.165 1.00 91.38 100 GLU A CA 1
ATOM 792 C C . GLU A 1 100 ? 0.838 9.060 18.481 1.00 91.38 100 GLU A C 1
ATOM 794 O O . GLU A 1 100 ? 1.200 9.841 17.591 1.00 91.38 100 GLU A O 1
ATOM 799 N N . VAL A 1 101 ? -0.415 8.937 18.898 1.00 90.00 101 VAL A N 1
ATOM 800 C CA . VAL A 1 101 ? -1.513 9.774 18.423 1.00 90.00 101 VAL A CA 1
ATOM 801 C C . VAL A 1 101 ? -2.167 10.473 19.599 1.00 90.00 101 VAL A C 1
ATOM 803 O O . VAL A 1 101 ? -2.242 9.919 20.694 1.00 90.00 101 VAL A O 1
ATOM 806 N N . GLU A 1 102 ? -2.660 11.675 19.365 1.00 88.62 102 GLU A N 1
ATOM 807 C CA . GLU A 1 102 ? -3.575 12.360 20.266 1.00 88.62 102 GLU A CA 1
ATOM 808 C C . GLU A 1 102 ? -4.997 12.161 19.769 1.00 88.62 102 GLU A C 1
ATOM 810 O O . GLU A 1 102 ? -5.235 12.165 18.561 1.00 88.62 102 GLU A O 1
ATOM 815 N N . VAL A 1 103 ? -5.917 11.941 20.703 1.00 87.25 103 VAL A N 1
ATOM 816 C CA . VAL A 1 103 ? -7.349 11.805 20.426 1.00 87.25 103 VAL A CA 1
ATOM 817 C C . VAL A 1 103 ? -8.030 13.104 20.837 1.00 87.25 103 VAL A C 1
ATOM 819 O O . VAL A 1 103 ? -7.785 13.597 21.936 1.00 87.25 103 VAL A O 1
ATOM 822 N N . TRP A 1 104 ? -8.858 13.656 19.951 1.00 84.44 104 TRP A N 1
ATOM 823 C CA . TRP A 1 104 ? -9.528 14.951 20.140 1.00 84.44 104 TRP A CA 1
ATOM 824 C C . TRP A 1 104 ? -11.029 14.832 20.384 1.00 84.44 104 TRP A C 1
ATOM 826 O O . TRP A 1 104 ? -11.699 15.843 20.577 1.00 84.44 104 TRP A O 1
ATOM 836 N N . ASN A 1 105 ? -11.563 13.609 20.384 1.00 83.94 105 ASN A N 1
ATOM 837 C CA . ASN A 1 105 ? -12.927 13.373 20.837 1.00 83.94 105 ASN A CA 1
ATOM 838 C C . ASN A 1 105 ? -13.109 13.904 22.263 1.00 83.94 105 ASN A C 1
ATOM 840 O O . ASN A 1 105 ? -12.226 13.742 23.108 1.00 83.94 105 ASN A O 1
ATOM 844 N N . SER A 1 106 ? -14.276 14.482 22.539 1.00 78.25 106 SER A N 1
ATOM 845 C CA . SER A 1 106 ? -14.613 14.940 23.886 1.00 78.25 106 SER A CA 1
ATOM 846 C C . SER A 1 106 ? -14.655 13.759 24.859 1.00 78.25 106 SER A C 1
ATOM 848 O O . SER A 1 106 ? -15.115 12.671 24.509 1.00 78.25 106 SER A O 1
ATOM 850 N N . ALA A 1 107 ? -14.222 13.975 26.104 1.00 74.94 107 ALA A N 1
ATOM 851 C CA . ALA A 1 107 ? -14.217 12.945 27.145 1.00 74.94 107 ALA A CA 1
ATOM 852 C C . ALA A 1 107 ? -15.597 12.301 27.407 1.00 74.94 107 ALA A C 1
ATOM 854 O O . ALA A 1 107 ? -15.659 11.149 27.845 1.00 74.94 107 ALA A O 1
ATOM 855 N N . ASP A 1 108 ? -16.688 13.022 27.129 1.00 76.25 108 ASP A N 1
ATOM 856 C CA . ASP A 1 108 ? -18.065 12.552 27.322 1.00 76.25 108 ASP A CA 1
ATOM 857 C C . ASP A 1 108 ? -18.629 11.804 26.095 1.00 76.25 108 ASP A C 1
ATOM 859 O O . ASP A 1 108 ? -19.714 11.220 26.167 1.00 76.25 108 ASP A O 1
ATOM 863 N N . GLN A 1 109 ? -17.900 11.783 24.972 1.00 78.94 109 GLN A N 1
ATOM 864 C CA . GLN A 1 109 ? -18.318 11.096 23.752 1.00 78.94 109 GLN A CA 1
ATOM 865 C C . GLN A 1 109 ? -17.974 9.606 23.789 1.00 78.94 109 GLN A C 1
ATOM 867 O O . GLN A 1 109 ? -16.867 9.173 24.121 1.00 78.94 109 GLN A O 1
ATOM 872 N N . LYS A 1 110 ? -18.909 8.788 23.312 1.00 83.06 110 LYS A N 1
ATOM 873 C CA . LYS A 1 110 ? -18.640 7.395 22.977 1.00 83.06 110 LYS A CA 1
ATOM 874 C C . LYS A 1 110 ? -18.000 7.298 21.598 1.00 83.06 110 LYS A C 1
ATOM 876 O O . LYS A 1 110 ? -18.668 7.471 20.576 1.00 83.06 110 LYS A O 1
ATOM 881 N N . ILE A 1 111 ? -16.721 6.937 21.587 1.00 86.31 111 ILE A N 1
ATOM 882 C CA . ILE A 1 111 ? -15.938 6.805 20.358 1.00 86.31 111 ILE A CA 1
ATOM 883 C C . ILE A 1 111 ? -16.349 5.547 19.583 1.00 86.31 111 ILE A C 1
ATOM 885 O O . ILE A 1 111 ? -16.380 4.433 20.117 1.00 86.31 111 ILE A O 1
ATOM 889 N N . LEU A 1 112 ? -16.647 5.732 18.300 1.00 84.75 112 LEU A N 1
ATOM 890 C CA . LEU A 1 112 ? -16.905 4.679 17.330 1.00 84.75 112 LEU A CA 1
ATOM 891 C C . LEU A 1 112 ? -15.624 4.357 16.558 1.00 84.75 112 LEU A C 1
ATOM 893 O O . LEU A 1 112 ? -14.916 5.250 16.095 1.00 84.75 112 LEU A O 1
ATOM 897 N N . LEU A 1 113 ? -15.355 3.063 16.398 1.00 86.69 113 LEU A N 1
ATOM 898 C CA . LEU A 1 113 ? -14.250 2.555 15.591 1.00 86.69 113 LEU A CA 1
ATOM 899 C C . LEU A 1 113 ? -14.792 1.749 14.418 1.00 86.69 113 LEU A C 1
ATOM 901 O O . LEU A 1 113 ? -15.706 0.936 14.576 1.00 86.69 113 LEU A O 1
ATOM 905 N N . SER A 1 114 ? -14.187 1.952 13.256 1.00 86.31 114 SER A N 1
ATOM 906 C CA . SER A 1 114 ? -14.306 1.053 12.114 1.00 86.31 114 SER A CA 1
ATOM 907 C C . SER A 1 114 ? -13.117 0.081 12.102 1.00 86.31 114 SER A C 1
ATOM 909 O O . SER A 1 114 ? -12.292 0.082 13.025 1.00 86.31 114 SER A O 1
ATOM 911 N N . GLU A 1 115 ? -13.001 -0.768 11.076 1.00 88.56 115 GLU A N 1
ATOM 912 C CA . GLU A 1 115 ? -11.786 -1.580 10.940 1.00 88.56 115 GLU A CA 1
ATOM 913 C C . GLU A 1 115 ? -10.571 -0.722 10.587 1.00 88.56 115 GLU A C 1
ATOM 915 O O . GLU A 1 115 ? -9.473 -1.037 11.036 1.00 88.56 115 GLU A O 1
ATOM 920 N N . PHE A 1 116 ? -10.775 0.361 9.830 1.00 88.94 116 PHE A N 1
ATOM 921 C CA . PHE A 1 116 ? -9.726 1.263 9.362 1.00 88.94 116 PHE A CA 1
ATOM 922 C C . PHE A 1 116 ? -10.031 2.707 9.770 1.00 88.94 116 PHE A C 1
ATOM 924 O O . PHE A 1 116 ? -10.909 3.357 9.214 1.00 88.94 116 PHE A O 1
ATOM 931 N N . ASN A 1 117 ? -9.289 3.229 10.739 1.00 88.25 117 ASN A N 1
ATOM 932 C CA . ASN A 1 117 ? -9.493 4.564 11.293 1.00 88.25 117 ASN A CA 1
ATOM 933 C C . ASN A 1 117 ? -8.284 5.417 10.920 1.00 88.25 117 ASN A C 1
ATOM 935 O O . ASN A 1 117 ? -7.160 5.082 11.287 1.00 88.25 117 ASN A O 1
ATOM 939 N N . LEU A 1 118 ? -8.491 6.480 10.151 1.00 84.12 118 LEU A N 1
ATOM 940 C CA . LEU A 1 118 ? -7.394 7.315 9.674 1.00 84.12 118 LEU A CA 1
ATOM 941 C C . LEU A 1 118 ? -7.082 8.427 10.665 1.00 84.12 118 LEU A C 1
ATOM 943 O O . LEU A 1 118 ? -7.978 9.022 11.263 1.00 84.12 118 LEU A O 1
ATOM 947 N N . THR A 1 119 ? -5.796 8.720 10.821 1.00 83.00 119 THR A N 1
ATOM 948 C CA . THR A 1 119 ? -5.368 9.940 11.503 1.00 83.00 119 THR A CA 1
ATOM 949 C C . THR A 1 119 ? -5.623 11.138 10.595 1.00 83.00 119 THR A C 1
ATOM 951 O O . THR A 1 119 ? -5.233 11.106 9.430 1.00 83.00 119 THR A O 1
ATOM 954 N N . LYS A 1 120 ? -6.229 12.205 11.117 1.00 77.00 120 LYS A N 1
ATOM 955 C CA . LYS A 1 120 ? -6.396 13.465 10.389 1.00 77.00 120 LYS A CA 1
ATOM 956 C C . LYS A 1 120 ? -5.057 14.233 10.390 1.00 77.00 120 LYS A C 1
ATOM 958 O O . LYS A 1 120 ? -4.398 14.294 11.436 1.00 77.00 120 LYS A O 1
ATOM 963 N N . PRO A 1 121 ? -4.639 14.834 9.260 1.00 64.19 121 PRO A N 1
ATOM 964 C CA . PRO A 1 121 ? -3.464 15.694 9.237 1.00 64.19 121 PRO A CA 1
ATOM 965 C C . PRO A 1 121 ? -3.710 16.925 10.114 1.00 64.19 121 PRO A C 1
ATOM 967 O O . PRO A 1 121 ? -4.673 17.667 9.919 1.00 64.19 121 PRO A O 1
ATOM 970 N N . TRP A 1 122 ? -2.840 17.153 11.098 1.00 56.34 122 TRP A N 1
ATOM 971 C CA . TRP A 1 122 ? -2.882 18.371 11.902 1.00 56.34 122 TRP A CA 1
ATOM 972 C C . TRP A 1 122 ? -2.237 19.504 11.104 1.00 56.34 122 TRP A C 1
ATOM 974 O O . TRP A 1 122 ? -1.075 19.396 10.714 1.00 56.34 122 TRP A O 1
ATOM 984 N N . TYR A 1 123 ? -2.967 20.605 10.897 1.00 52.44 123 TYR A N 1
ATOM 985 C CA . TYR A 1 123 ? -2.522 21.773 10.116 1.00 52.44 123 TYR A CA 1
ATOM 986 C C . TYR A 1 123 ? -1.170 22.358 10.586 1.00 52.44 123 TYR A C 1
ATOM 988 O O . TYR A 1 123 ? -0.517 23.084 9.839 1.00 52.44 123 TYR A O 1
ATOM 996 N N . GLU A 1 124 ? -0.743 22.042 11.814 1.00 48.56 124 GLU A N 1
ATOM 997 C CA . GLU A 1 124 ? 0.486 22.551 12.435 1.00 48.56 124 GLU A CA 1
ATOM 998 C C . GLU A 1 124 ? 1.582 21.486 12.654 1.00 48.56 124 GLU A C 1
ATOM 1000 O O . GLU A 1 124 ? 2.612 21.805 13.251 1.00 48.56 124 GLU A O 1
ATOM 1005 N N . MET A 1 125 ? 1.411 20.232 12.197 1.00 51.09 125 MET A N 1
ATOM 1006 C CA . MET A 1 125 ? 2.434 19.186 12.370 1.00 51.09 125 MET A CA 1
ATOM 1007 C C . MET A 1 125 ? 2.999 18.658 11.040 1.00 51.09 125 MET A C 1
ATOM 1009 O O . MET A 1 125 ? 2.249 18.192 10.190 1.00 51.09 125 MET A O 1
ATOM 1013 N N . PRO A 1 126 ? 4.337 18.648 10.870 1.00 47.09 126 PRO A N 1
ATOM 1014 C CA . PRO A 1 126 ? 5.015 18.272 9.630 1.00 47.09 126 PRO A CA 1
ATOM 1015 C C . PRO A 1 126 ? 5.227 16.752 9.542 1.00 47.09 126 PRO A C 1
ATOM 1017 O O . PRO A 1 126 ? 6.354 16.285 9.366 1.00 47.09 126 PRO A O 1
ATOM 1020 N N . CYS A 1 127 ? 4.182 15.953 9.763 1.00 51.94 127 CYS A N 1
ATOM 1021 C CA . CYS A 1 127 ? 4.246 14.534 9.431 1.00 51.94 127 CYS A CA 1
ATOM 1022 C C . CYS A 1 127 ? 3.570 14.340 8.075 1.00 51.94 127 CYS A C 1
ATOM 1024 O O . CYS A 1 127 ? 2.351 14.272 8.003 1.00 51.94 127 CYS A O 1
ATOM 1026 N N . ASP A 1 128 ? 4.371 14.245 7.012 1.00 57.91 128 ASP A N 1
ATOM 1027 C CA . ASP A 1 128 ? 3.908 14.018 5.631 1.00 57.91 128 ASP A CA 1
ATOM 1028 C C . ASP A 1 128 ? 3.350 12.590 5.405 1.00 57.91 128 ASP A C 1
ATOM 1030 O O . ASP A 1 128 ? 3.376 12.078 4.287 1.00 57.91 128 ASP A O 1
ATOM 1034 N N . ALA A 1 129 ? 2.933 11.888 6.463 1.00 64.00 129 ALA A N 1
ATOM 1035 C CA . ALA A 1 129 ? 2.521 10.493 6.400 1.00 64.00 129 ALA A CA 1
ATOM 1036 C C . ALA A 1 129 ? 1.270 10.247 7.245 1.00 64.0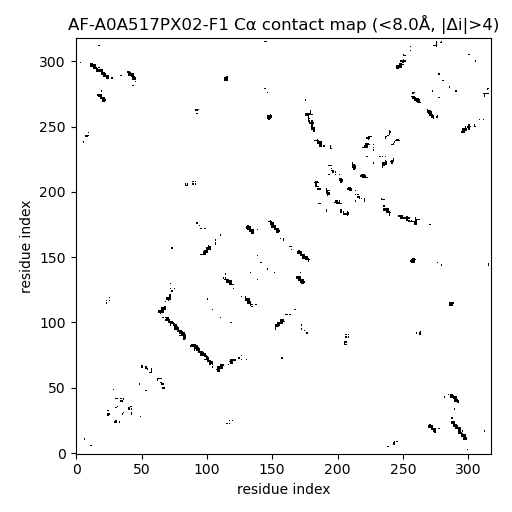0 129 ALA A C 1
ATOM 1038 O O . ALA A 1 129 ? 1.308 10.379 8.468 1.00 64.00 129 ALA A O 1
ATOM 1039 N N . ASP A 1 130 ? 0.200 9.811 6.585 1.00 72.50 130 ASP A N 1
ATOM 1040 C CA . ASP A 1 130 ? -1.008 9.321 7.242 1.00 72.50 130 ASP A CA 1
ATOM 1041 C C . ASP A 1 130 ? -0.757 7.940 7.869 1.00 72.50 130 ASP A C 1
ATOM 1043 O O . ASP A 1 130 ? -0.012 7.113 7.328 1.00 72.50 130 ASP A O 1
ATOM 1047 N N . ALA A 1 131 ? -1.392 7.675 9.012 1.00 85.81 131 ALA A N 1
ATOM 1048 C CA . ALA A 1 131 ? -1.392 6.365 9.651 1.00 85.81 131 ALA A CA 1
ATOM 1049 C C . ALA A 1 131 ? -2.779 5.719 9.576 1.00 85.81 131 ALA A C 1
ATOM 1051 O O . ALA A 1 131 ? -3.811 6.379 9.720 1.00 85.81 131 ALA A O 1
ATOM 1052 N N . VAL A 1 132 ? -2.791 4.398 9.392 1.00 89.44 132 VAL A N 1
ATOM 1053 C CA . VAL A 1 132 ? -4.019 3.601 9.319 1.00 89.44 132 VAL A CA 1
ATOM 1054 C C . VAL A 1 132 ? -4.175 2.839 10.622 1.00 89.44 132 VAL A C 1
ATOM 1056 O O . VAL A 1 132 ? -3.532 1.811 10.832 1.00 89.44 132 VAL A O 1
ATOM 1059 N N . LEU A 1 133 ? -5.049 3.318 11.499 1.00 92.94 133 LEU A N 1
ATOM 1060 C CA . LEU A 1 133 ? -5.274 2.726 12.809 1.00 92.94 133 LEU A CA 1
ATOM 1061 C C . LEU A 1 133 ? -6.313 1.607 12.730 1.00 92.94 133 LEU A C 1
ATOM 1063 O O . LEU A 1 133 ? -7.461 1.813 12.333 1.00 92.94 133 LEU A O 1
ATOM 1067 N N . VAL A 1 134 ? -5.929 0.419 13.177 1.00 94.81 134 VAL A N 1
ATOM 1068 C CA . VAL A 1 134 ? -6.794 -0.759 13.240 1.00 94.81 134 VAL A CA 1
ATOM 1069 C C . VAL A 1 134 ? -6.934 -1.244 14.686 1.00 94.81 134 VAL A C 1
ATOM 1071 O O . VAL A 1 134 ? -5.961 -1.210 15.453 1.00 94.81 134 VAL A O 1
ATOM 1074 N N . PRO A 1 135 ? -8.118 -1.726 15.099 1.00 94.69 135 PRO A N 1
ATOM 1075 C CA . PRO A 1 135 ? -8.306 -2.268 16.436 1.00 94.69 135 PRO A CA 1
ATOM 1076 C C . PRO A 1 135 ? -7.603 -3.622 16.589 1.00 94.69 135 PRO A C 1
ATOM 1078 O O . PRO A 1 135 ? -7.440 -4.388 15.635 1.00 94.69 135 PRO A O 1
ATOM 1081 N N . LYS A 1 136 ? -7.250 -3.983 17.827 1.00 95.06 136 LYS A N 1
ATOM 1082 C CA . LYS A 1 136 ? -6.659 -5.293 18.162 1.00 95.06 136 LYS A CA 1
ATOM 1083 C C . LYS A 1 136 ? -7.420 -6.491 17.569 1.00 95.06 136 LYS A C 1
ATOM 1085 O O . LYS A 1 136 ? -6.797 -7.460 17.138 1.00 95.06 136 LYS A O 1
ATOM 1090 N N . THR A 1 137 ? -8.748 -6.427 17.522 1.00 93.94 137 THR A N 1
ATOM 1091 C CA . THR A 1 137 ? -9.604 -7.477 16.945 1.00 93.94 137 THR A CA 1
ATOM 1092 C C . THR A 1 137 ? -9.327 -7.704 15.455 1.00 93.94 137 THR A C 1
ATOM 1094 O O . THR A 1 137 ? -9.323 -8.846 14.995 1.00 93.94 137 THR A O 1
ATOM 1097 N N . PHE A 1 138 ? -9.036 -6.649 14.689 1.00 94.50 138 PHE A N 1
ATOM 1098 C CA . PHE A 1 138 ? -8.625 -6.760 13.289 1.00 94.50 138 PHE A CA 1
ATOM 1099 C C . PHE A 1 138 ? -7.267 -7.450 13.154 1.00 94.50 138 PHE A C 1
ATOM 1101 O O . PHE A 1 138 ? -7.121 -8.386 12.365 1.00 94.50 138 PHE A O 1
ATOM 1108 N N . VAL A 1 139 ? -6.296 -7.052 13.985 1.00 96.12 139 VAL A N 1
ATOM 1109 C CA . VAL A 1 139 ? -4.952 -7.651 14.028 1.00 96.12 139 VAL A CA 1
ATOM 1110 C C . VAL A 1 139 ? -5.026 -9.159 14.268 1.00 96.12 139 VAL A C 1
ATOM 1112 O O . VAL A 1 139 ? -4.352 -9.938 13.592 1.00 96.12 139 VAL A O 1
ATOM 1115 N N . GLU A 1 140 ? -5.846 -9.587 15.227 1.00 95.69 140 GLU A N 1
ATOM 1116 C CA . GLU A 1 140 ? -6.041 -11.002 15.550 1.00 95.69 140 GLU A CA 1
ATOM 1117 C C . GLU A 1 140 ? -6.662 -11.771 14.381 1.00 95.69 140 GLU A C 1
ATOM 1119 O O . GLU A 1 140 ? -6.162 -12.839 14.020 1.00 95.69 140 GLU A O 1
ATOM 1124 N N . ARG A 1 141 ? -7.684 -11.204 13.728 1.00 94.56 141 ARG A N 1
ATOM 1125 C CA . ARG A 1 141 ? -8.322 -11.821 12.558 1.00 94.56 141 ARG A CA 1
ATOM 1126 C C . ARG A 1 141 ? -7.377 -11.925 11.361 1.00 94.56 141 ARG A C 1
ATOM 1128 O O . ARG A 1 141 ? -7.353 -12.980 10.729 1.00 94.56 141 ARG A O 1
ATOM 1135 N N . ILE A 1 142 ? -6.560 -10.905 11.069 1.00 94.62 142 ILE A N 1
ATOM 1136 C CA . ILE A 1 142 ? -5.531 -11.011 10.018 1.00 94.62 142 ILE A CA 1
ATOM 1137 C C . ILE A 1 142 ? -4.527 -12.111 10.366 1.00 94.62 142 ILE A C 1
ATOM 1139 O O . ILE A 1 142 ? -4.250 -12.961 9.524 1.00 94.62 142 ILE A O 1
ATOM 1143 N N . LYS A 1 143 ? -4.022 -12.171 11.603 1.00 93.69 143 LYS A N 1
ATOM 1144 C CA . LYS A 1 143 ? -3.066 -13.219 12.008 1.00 93.69 143 LYS A CA 1
ATOM 1145 C C . LYS A 1 143 ? -3.642 -14.633 11.882 1.00 93.69 143 LYS A C 1
ATOM 1147 O O . LYS A 1 143 ? -2.908 -15.556 11.547 1.00 93.69 143 LYS A O 1
ATOM 1152 N N . GLN A 1 144 ? -4.940 -14.801 12.125 1.00 94.19 144 GLN A N 1
ATOM 1153 C CA . GLN A 1 144 ? -5.645 -16.080 11.981 1.00 94.19 144 GLN A CA 1
ATOM 1154 C C . GLN A 1 144 ? -6.013 -16.413 10.528 1.00 94.19 144 GLN A C 1
ATOM 1156 O O . GLN A 1 144 ? -6.268 -17.571 10.214 1.00 94.19 144 GLN A O 1
ATOM 1161 N N . SER A 1 145 ? -6.032 -15.421 9.634 1.00 92.56 145 SER A N 1
ATOM 1162 C CA . SER A 1 145 ? -6.445 -15.601 8.237 1.00 92.56 145 SER A CA 1
ATOM 1163 C C . SER A 1 145 ? -5.447 -16.381 7.375 1.00 92.56 145 SER A C 1
ATOM 1165 O O . SER A 1 145 ? -5.827 -16.920 6.339 1.00 92.56 145 SER A O 1
ATOM 1167 N N . GLY A 1 146 ? -4.172 -16.413 7.772 1.00 90.88 146 GLY A N 1
ATOM 1168 C CA . GLY A 1 146 ? -3.079 -16.918 6.940 1.00 90.88 146 GLY A CA 1
ATOM 1169 C C . GLY A 1 146 ? -2.619 -15.955 5.836 1.00 90.88 146 GLY A C 1
ATOM 1170 O O . GLY A 1 146 ? -1.743 -16.331 5.059 1.00 90.88 146 GLY A O 1
ATOM 1171 N N . LEU A 1 147 ? -3.169 -14.734 5.765 1.00 93.12 147 LEU A N 1
ATOM 1172 C CA . LEU A 1 147 ? -2.662 -13.676 4.887 1.00 93.12 147 LEU A CA 1
ATOM 1173 C C . LEU A 1 147 ? -1.277 -13.197 5.341 1.00 93.12 147 LEU A C 1
ATOM 1175 O O . LEU A 1 147 ? -0.996 -13.106 6.539 1.00 93.12 147 LEU A O 1
ATOM 1179 N N . THR A 1 148 ? -0.422 -12.844 4.384 1.00 93.50 148 THR A N 1
ATOM 1180 C CA . THR A 1 148 ? 0.970 -12.432 4.632 1.00 93.50 148 THR A CA 1
ATOM 1181 C C . THR A 1 148 ? 1.281 -11.048 4.061 1.00 93.50 148 THR A C 1
ATOM 1183 O O . THR A 1 148 ? 0.557 -10.511 3.226 1.00 93.50 148 THR A O 1
ATOM 1186 N N . GLY A 1 149 ? 2.367 -10.435 4.537 1.00 92.75 149 GLY A N 1
ATOM 1187 C CA . GLY A 1 149 ? 2.788 -9.095 4.117 1.00 92.75 149 GLY A CA 1
ATOM 1188 C C . GLY A 1 149 ? 2.164 -7.946 4.912 1.00 92.75 149 GLY A C 1
ATOM 1189 O O . GLY A 1 149 ? 2.456 -6.799 4.617 1.00 92.75 149 GLY A O 1
ATOM 1190 N N . ALA A 1 150 ? 1.338 -8.210 5.925 1.00 94.75 150 ALA A N 1
ATOM 1191 C CA . ALA A 1 150 ? 0.856 -7.190 6.858 1.00 94.75 150 ALA A CA 1
ATOM 1192 C C . ALA A 1 150 ? 1.787 -7.062 8.075 1.00 94.75 150 ALA A C 1
ATOM 1194 O O . ALA A 1 150 ? 2.224 -8.071 8.634 1.00 94.75 150 ALA A O 1
ATOM 1195 N N . ALA A 1 151 ? 2.030 -5.837 8.539 1.00 94.25 151 ALA A N 1
ATOM 1196 C CA . ALA A 1 151 ? 2.610 -5.567 9.851 1.00 94.25 151 ALA A CA 1
ATOM 1197 C C . ALA A 1 151 ? 1.758 -4.592 10.656 1.00 94.25 151 ALA A C 1
ATOM 1199 O O . ALA A 1 151 ? 0.989 -3.808 10.109 1.00 94.25 151 ALA A O 1
ATOM 1200 N N . PHE A 1 152 ? 1.931 -4.670 11.975 1.00 96.19 152 PHE A N 1
ATOM 1201 C CA . PHE A 1 152 ? 1.163 -3.908 12.946 1.00 96.19 152 PHE A CA 1
ATOM 1202 C C . PHE A 1 152 ? 2.108 -3.287 13.962 1.00 96.19 152 PHE A C 1
ATOM 1204 O O . PHE A 1 152 ? 2.853 -4.012 14.630 1.00 96.19 152 PHE A O 1
ATOM 1211 N N . VAL A 1 153 ? 2.070 -1.966 14.084 1.00 95.25 153 VAL A N 1
ATOM 1212 C CA . VAL A 1 153 ? 2.874 -1.226 15.060 1.00 95.25 153 VAL A CA 1
ATOM 1213 C C . VAL A 1 153 ? 1.958 -0.715 16.164 1.00 95.25 153 VAL A C 1
ATOM 1215 O O . VAL A 1 153 ? 0.996 -0.026 15.849 1.00 95.25 153 VAL A O 1
ATOM 1218 N N . PRO A 1 154 ? 2.202 -1.056 17.443 1.00 95.94 154 PRO A N 1
ATOM 1219 C CA . PRO A 1 154 ? 1.384 -0.551 18.539 1.00 95.94 154 PRO A CA 1
ATOM 1220 C C . PRO A 1 154 ? 1.366 0.976 18.562 1.00 95.94 154 PRO A C 1
ATOM 1222 O O . PRO A 1 154 ? 2.412 1.607 18.379 1.00 95.94 154 PRO A O 1
ATOM 1225 N N . VAL A 1 155 ? 0.190 1.539 18.824 1.00 94.25 155 VAL A N 1
ATOM 1226 C CA . VAL A 1 155 ? -0.007 2.984 18.928 1.00 94.25 155 VAL A CA 1
ATOM 1227 C C . VAL A 1 155 ? -0.156 3.378 20.386 1.00 94.25 155 VAL A C 1
ATOM 1229 O O . VAL A 1 155 ? -0.987 2.824 21.104 1.00 94.25 155 VAL A O 1
ATOM 1232 N N . SER A 1 156 ? 0.662 4.334 20.815 1.00 91.88 156 SER A N 1
ATOM 1233 C CA . SER A 1 156 ? 0.490 5.006 22.102 1.00 91.88 156 SER A CA 1
ATOM 1234 C C . SER A 1 156 ? -0.548 6.113 21.954 1.00 91.88 156 SER A C 1
ATOM 1236 O O . SER A 1 156 ? -0.490 6.881 20.995 1.00 91.88 156 SER A O 1
ATOM 1238 N N . ILE A 1 157 ? -1.483 6.213 22.894 1.00 88.31 157 ILE A N 1
ATOM 1239 C CA . ILE A 1 157 ? -2.512 7.253 22.876 1.00 88.31 157 ILE A CA 1
ATOM 1240 C C . ILE A 1 157 ? -2.120 8.313 23.899 1.00 88.31 157 ILE A C 1
ATOM 1242 O O . ILE A 1 157 ? -2.021 8.039 25.092 1.00 88.31 157 ILE A O 1
ATOM 1246 N N . LYS A 1 158 ? -1.877 9.530 23.423 1.00 83.44 158 LYS A N 1
ATOM 1247 C CA . LYS A 1 158 ? -1.738 10.709 24.264 1.00 83.44 158 LYS A CA 1
ATOM 1248 C C . LYS A 1 158 ? -3.132 11.274 24.505 1.00 83.44 158 LYS A C 1
ATOM 1250 O O . LYS A 1 158 ? -3.838 11.610 23.560 1.00 83.44 158 LYS A O 1
ATOM 1255 N N . ASP A 1 159 ? -3.500 11.395 25.769 1.00 69.88 159 ASP A N 1
ATOM 1256 C CA . ASP A 1 159 ? -4.770 11.986 26.171 1.00 69.88 159 ASP A CA 1
ATOM 1257 C C . ASP A 1 159 ? -4.530 13.322 26.897 1.00 69.88 159 ASP A C 1
ATOM 1259 O O . ASP A 1 159 ? -3.892 13.334 27.957 1.00 69.88 159 ASP A O 1
ATOM 1263 N N . PRO A 1 160 ? -4.981 14.455 26.334 1.00 64.50 160 PRO A N 1
ATOM 1264 C CA . PRO A 1 160 ? -4.875 15.766 26.970 1.00 64.50 160 PRO A CA 1
ATOM 1265 C C . PRO A 1 160 ? -5.891 16.004 28.098 1.00 64.50 160 PRO A C 1
ATOM 1267 O O . PRO A 1 160 ? -5.630 16.846 28.959 1.00 64.50 160 PRO A O 1
ATOM 1270 N N . GLU A 1 161 ? -7.035 15.311 28.097 1.00 61.88 161 GLU A N 1
ATOM 1271 C CA . GLU A 1 161 ? -8.221 15.644 28.905 1.00 61.88 161 GLU A CA 1
ATOM 1272 C C . GLU A 1 161 ? -8.561 14.609 29.996 1.00 61.88 161 GLU A C 1
ATOM 1274 O O . GLU A 1 161 ? -9.284 14.927 30.943 1.00 61.88 161 GLU A O 1
ATOM 1279 N N . GLY A 1 162 ? -8.028 13.386 29.940 1.00 60.94 162 GLY A N 1
ATOM 1280 C CA . GLY A 1 162 ? -8.350 12.336 30.913 1.00 60.94 162 GLY A CA 1
ATOM 1281 C C . GLY A 1 162 ? -7.655 11.005 30.622 1.00 60.94 162 GLY A C 1
ATOM 1282 O O . GLY A 1 162 ? -6.526 11.008 30.153 1.00 60.94 162 GLY A O 1
ATOM 1283 N N . PRO A 1 163 ? -8.231 9.844 30.996 1.00 59.34 163 PRO A N 1
ATOM 1284 C CA . PRO A 1 163 ? -7.726 8.540 30.569 1.00 59.34 163 PRO A CA 1
ATOM 1285 C C . PRO A 1 163 ? -8.695 7.816 29.606 1.00 59.34 163 PRO A C 1
ATOM 1287 O O . PRO A 1 163 ? -9.249 6.769 29.951 1.00 59.34 163 PRO A O 1
ATOM 1290 N N . LEU A 1 164 ? -8.853 8.330 28.386 1.00 61.94 164 LEU A N 1
ATOM 1291 C CA . LEU A 1 164 ? -9.430 7.700 27.185 1.00 61.94 164 LEU A CA 1
ATOM 1292 C C . LEU A 1 164 ? -8.729 6.380 26.838 1.00 61.94 164 LEU A C 1
ATOM 1294 O O . LEU A 1 164 ? -9.336 5.489 26.246 1.00 61.94 164 LEU A O 1
ATOM 1298 N N . GLU A 1 165 ? -7.484 6.179 27.289 1.00 56.44 165 GLU A N 1
ATOM 1299 C CA . GLU A 1 165 ? -6.809 4.872 27.232 1.00 56.44 165 GLU A CA 1
ATOM 1300 C C . GLU A 1 165 ? -7.651 3.737 27.849 1.00 56.44 165 GLU A C 1
ATOM 1302 O O . GLU A 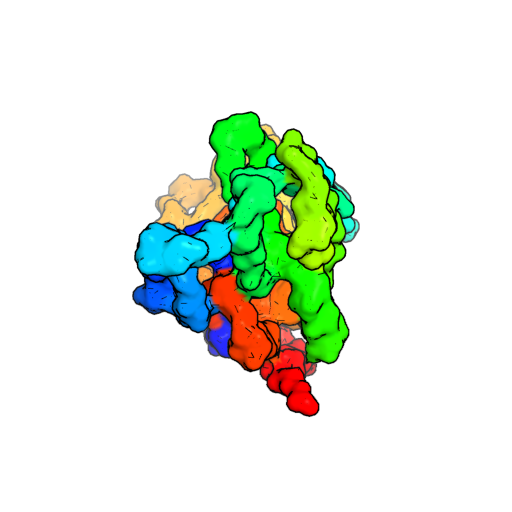1 165 ? -7.455 2.570 27.516 1.00 56.44 165 GLU A O 1
ATOM 1307 N N . LYS A 1 166 ? -8.592 4.047 28.755 1.00 58.47 166 LYS A N 1
ATOM 1308 C CA . LYS A 1 166 ? -9.479 3.045 29.365 1.00 58.47 166 LYS A CA 1
ATOM 1309 C C . LYS A 1 166 ? -10.729 2.737 28.540 1.00 58.47 166 LYS A C 1
ATOM 1311 O O . LYS A 1 166 ? -11.356 1.710 28.797 1.00 58.47 166 LYS A O 1
ATOM 1316 N N . THR A 1 167 ? -11.114 3.604 27.607 1.00 72.06 167 THR A N 1
ATOM 1317 C CA . THR A 1 167 ? -12.345 3.469 26.812 1.00 72.06 167 THR A CA 1
ATOM 1318 C C . THR A 1 167 ? -12.077 2.927 25.411 1.00 72.06 167 THR A C 1
ATOM 1320 O O . THR A 1 167 ? -12.940 2.250 24.851 1.00 72.06 167 THR A O 1
ATOM 1323 N N . LEU A 1 168 ? -10.875 3.142 24.870 1.00 83.94 168 LEU A N 1
ATOM 1324 C CA . LEU A 1 168 ? -10.473 2.618 23.568 1.00 83.94 168 LEU A CA 1
ATOM 1325 C C . LEU A 1 168 ? -9.805 1.235 23.675 1.00 83.94 168 LEU A C 1
ATOM 1327 O O . LEU A 1 168 ? -8.967 1.006 24.551 1.00 83.94 168 LEU A O 1
ATOM 1331 N N . PRO A 1 169 ? -10.119 0.283 22.773 1.00 89.12 169 PRO A N 1
ATOM 1332 C CA . PRO A 1 169 ? -9.305 -0.916 22.633 1.00 89.12 169 PRO A CA 1
ATOM 1333 C C . PRO A 1 169 ? -7.896 -0.543 22.138 1.00 89.12 169 PRO A C 1
ATOM 1335 O O . PRO A 1 169 ? -7.735 0.472 21.463 1.00 89.12 169 PRO A O 1
ATOM 1338 N N . PRO A 1 170 ? -6.874 -1.386 22.383 1.00 92.88 170 PRO A N 1
ATOM 1339 C CA . PRO A 1 170 ? -5.545 -1.156 21.829 1.00 92.88 170 PRO A CA 1
ATOM 1340 C C . PRO A 1 170 ? -5.587 -0.996 20.304 1.00 92.88 170 PRO A C 1
ATOM 1342 O O . PRO A 1 170 ? -6.149 -1.851 19.604 1.00 92.88 170 PRO A O 1
ATOM 1345 N N . LEU A 1 171 ? -4.968 0.079 19.818 1.00 94.94 171 LEU A N 1
ATOM 1346 C CA . LEU A 1 171 ? -4.863 0.417 18.402 1.00 94.94 171 LEU A CA 1
ATOM 1347 C C . LEU A 1 171 ? -3.471 0.086 17.861 1.00 94.94 171 LEU A C 1
ATOM 1349 O O . LEU A 1 171 ? -2.467 0.096 18.582 1.00 94.94 171 LEU A O 1
ATOM 1353 N N . PHE A 1 172 ? -3.425 -0.221 16.570 1.00 96.62 172 PHE A N 1
ATOM 1354 C CA . PHE A 1 172 ? -2.204 -0.534 15.843 1.00 96.62 172 PHE A CA 1
ATOM 1355 C C . PHE A 1 172 ? -2.202 0.195 14.510 1.00 96.62 172 PHE A C 1
ATOM 1357 O O . PHE A 1 172 ? -3.229 0.258 13.851 1.00 96.62 172 PHE A O 1
ATOM 1364 N N . ASP A 1 173 ? -1.047 0.677 14.082 1.00 94.62 173 ASP A N 1
ATOM 1365 C CA . ASP A 1 173 ? -0.848 1.153 12.723 1.00 94.62 173 ASP A CA 1
ATOM 1366 C C . ASP A 1 173 ? -0.650 -0.038 11.773 1.00 94.62 173 ASP A C 1
ATOM 1368 O O . ASP A 1 173 ? 0.175 -0.922 12.036 1.00 94.62 173 ASP A O 1
ATOM 1372 N N . PHE A 1 174 ? -1.432 -0.079 10.696 1.00 94.00 174 PHE A N 1
ATOM 1373 C CA . PHE A 1 174 ? -1.446 -1.133 9.689 1.00 94.00 174 PHE A CA 1
ATOM 1374 C C . PHE A 1 174 ? -0.532 -0.788 8.511 1.00 94.00 174 PHE A C 1
ATOM 1376 O O . PHE A 1 174 ? -0.762 0.171 7.781 1.00 94.00 174 PHE A O 1
ATOM 1383 N N . GLN A 1 175 ? 0.496 -1.611 8.292 1.00 91.50 175 GLN A N 1
ATOM 1384 C CA . GLN A 1 175 ? 1.523 -1.359 7.280 1.00 91.50 175 GLN A CA 1
ATOM 1385 C C . GLN A 1 175 ? 1.677 -2.522 6.307 1.00 91.50 175 GLN A C 1
ATOM 1387 O O . GLN A 1 175 ? 1.720 -3.692 6.695 1.00 91.50 175 GLN A O 1
ATOM 1392 N N . PHE A 1 176 ? 1.872 -2.178 5.037 1.00 91.56 176 PHE A N 1
ATOM 1393 C CA . PHE A 1 176 ? 2.229 -3.120 3.988 1.00 91.56 176 PHE A CA 1
ATOM 1394 C C . PHE A 1 176 ? 3.730 -3.421 4.071 1.00 91.56 176 PHE A C 1
ATOM 1396 O O . PHE A 1 176 ? 4.573 -2.526 4.164 1.00 91.56 176 PHE A O 1
ATOM 1403 N N . ARG A 1 177 ? 4.069 -4.708 4.077 1.00 90.75 177 ARG A N 1
ATOM 1404 C CA . ARG A 1 177 ? 5.427 -5.238 4.245 1.00 90.75 177 ARG A CA 1
ATOM 1405 C C . ARG A 1 177 ? 5.823 -6.280 3.210 1.00 90.75 177 ARG A C 1
ATOM 1407 O O . ARG A 1 177 ? 6.989 -6.665 3.183 1.00 90.75 177 ARG A O 1
ATOM 1414 N N . GLY A 1 178 ? 4.899 -6.741 2.373 1.00 89.44 178 GLY A N 1
ATOM 1415 C CA . GLY A 1 178 ? 5.230 -7.654 1.288 1.00 89.44 178 GLY A CA 1
ATOM 1416 C C . GLY A 1 178 ? 6.186 -7.016 0.287 1.00 89.44 178 GLY A C 1
ATOM 1417 O O . GLY A 1 178 ? 6.088 -5.819 0.004 1.00 89.44 178 GLY A O 1
ATOM 1418 N N . LYS A 1 179 ? 7.114 -7.806 -0.254 1.00 84.44 179 LYS A N 1
ATOM 1419 C CA . LYS A 1 179 ? 8.085 -7.318 -1.238 1.00 84.44 179 LYS A CA 1
ATOM 1420 C C . LYS A 1 179 ? 7.412 -6.953 -2.552 1.00 84.44 179 LYS A C 1
ATOM 1422 O O . LYS A 1 179 ? 6.520 -7.659 -3.025 1.00 84.44 179 LYS A O 1
ATOM 1427 N N . SER A 1 180 ? 7.898 -5.875 -3.168 1.00 78.31 180 SER A N 1
ATOM 1428 C CA . SER A 1 180 ? 7.447 -5.467 -4.497 1.00 78.31 180 SER A CA 1
ATOM 1429 C C . SER A 1 180 ? 7.631 -6.608 -5.498 1.00 78.31 180 SER A C 1
ATOM 1431 O O . SER A 1 180 ? 8.712 -7.185 -5.635 1.00 78.31 180 SER A O 1
ATOM 1433 N N . CYS A 1 181 ? 6.553 -6.909 -6.210 1.00 78.94 181 CYS A N 1
ATOM 1434 C CA . CYS A 1 181 ? 6.489 -7.907 -7.268 1.00 78.94 181 CYS A CA 1
ATOM 1435 C C . CYS A 1 181 ? 6.662 -7.290 -8.664 1.00 78.94 181 CYS A C 1
ATOM 1437 O O . CYS A 1 181 ? 6.455 -7.976 -9.662 1.00 78.94 181 CYS A O 1
ATOM 1439 N N . LEU A 1 182 ? 7.016 -6.003 -8.755 1.00 80.81 182 LEU A N 1
ATOM 1440 C CA . LEU A 1 182 ? 7.141 -5.287 -10.023 1.00 80.81 182 LEU A CA 1
ATOM 1441 C C . LEU A 1 182 ? 8.528 -5.474 -10.636 1.00 80.81 182 LEU A C 1
ATOM 1443 O O . LEU A 1 182 ? 9.534 -5.527 -9.925 1.00 80.81 182 LEU A O 1
ATOM 1447 N N . ARG A 1 183 ? 8.605 -5.515 -11.965 1.00 79.69 183 ARG A N 1
ATOM 1448 C CA . ARG A 1 183 ? 9.880 -5.464 -12.686 1.00 79.69 183 ARG A CA 1
ATOM 1449 C C . ARG A 1 183 ? 10.529 -4.082 -12.515 1.00 79.69 183 ARG A C 1
ATOM 1451 O O . ARG A 1 183 ? 9.843 -3.081 -12.727 1.00 79.69 183 ARG A O 1
ATOM 1458 N N . PRO A 1 184 ? 11.835 -3.998 -12.189 1.00 77.38 184 PRO A N 1
ATOM 1459 C CA . PRO A 1 184 ? 12.573 -2.742 -12.192 1.00 77.38 184 PRO A CA 1
ATOM 1460 C C . PRO A 1 184 ? 12.474 -2.007 -13.524 1.00 77.38 184 PRO A C 1
ATOM 1462 O O . PRO A 1 184 ? 12.514 -2.617 -14.593 1.00 77.38 184 PRO A O 1
ATOM 1465 N N . SER A 1 185 ? 12.460 -0.684 -13.442 1.00 77.00 185 SER A N 1
ATOM 1466 C CA . SER A 1 185 ? 12.634 0.175 -14.602 1.00 77.00 185 SER A CA 1
ATOM 1467 C C . SER A 1 185 ? 14.019 0.000 -15.246 1.00 77.00 185 SER A C 1
ATOM 1469 O O . SER A 1 185 ? 15.030 -0.149 -14.558 1.00 77.00 185 SER A O 1
ATOM 1471 N N . GLN A 1 186 ? 14.084 0.029 -16.576 1.00 75.56 186 GLN A N 1
ATOM 1472 C CA . GLN A 1 186 ? 15.316 -0.091 -17.360 1.00 75.56 186 GLN A CA 1
ATOM 1473 C C . GLN A 1 186 ? 15.360 0.926 -18.499 1.00 75.56 186 GLN A C 1
ATOM 1475 O O . GLN A 1 186 ? 14.348 1.180 -19.152 1.00 75.56 186 GLN A O 1
ATOM 1480 N N . VAL A 1 187 ? 16.548 1.474 -18.758 1.00 79.00 187 VAL A N 1
ATOM 1481 C CA . VAL A 1 187 ? 16.812 2.349 -19.907 1.00 79.00 187 VAL A CA 1
ATOM 1482 C C . VAL A 1 187 ? 16.804 1.525 -21.190 1.00 79.00 187 VAL A C 1
ATOM 1484 O O . VAL A 1 187 ? 17.395 0.447 -21.240 1.00 79.00 187 VAL A O 1
ATOM 1487 N N . GLN A 1 188 ? 16.156 2.034 -22.235 1.00 74.06 188 GLN A N 1
ATOM 1488 C CA . GLN A 1 188 ? 16.099 1.362 -23.527 1.00 74.06 188 GLN A CA 1
ATOM 1489 C C . GLN A 1 188 ? 16.984 2.003 -24.584 1.00 74.06 188 GLN A C 1
ATOM 1491 O O . GLN A 1 188 ? 17.052 3.223 -24.692 1.00 74.06 188 GLN A O 1
ATOM 1496 N N . GLY A 1 189 ? 17.607 1.163 -25.417 1.00 74.56 189 GLY A N 1
ATOM 1497 C CA . GLY A 1 189 ? 18.353 1.607 -26.601 1.00 74.56 189 GLY A CA 1
ATOM 1498 C C . GLY A 1 189 ? 19.579 2.480 -26.302 1.00 74.56 189 GLY A C 1
ATOM 1499 O O . GLY A 1 189 ? 20.210 2.968 -27.233 1.00 74.56 189 GLY A O 1
ATOM 1500 N N . ALA A 1 190 ? 19.922 2.663 -25.026 1.00 81.94 190 ALA A N 1
ATOM 1501 C CA . ALA A 1 190 ? 21.000 3.510 -24.540 1.00 81.94 190 ALA A CA 1
ATOM 1502 C C . ALA A 1 190 ? 21.631 2.911 -23.271 1.00 81.94 190 ALA A C 1
ATOM 1504 O O . ALA A 1 190 ? 21.070 2.011 -22.640 1.00 81.94 190 ALA A O 1
ATOM 1505 N N . GLU A 1 191 ? 22.810 3.410 -22.892 1.00 87.38 191 GLU A N 1
ATOM 1506 C CA . GLU A 1 191 ? 23.431 3.066 -21.609 1.00 87.38 191 GLU A CA 1
ATOM 1507 C C . GLU A 1 191 ? 22.607 3.657 -20.456 1.00 87.38 191 GLU A C 1
ATOM 1509 O O . GLU A 1 191 ? 22.002 4.721 -20.576 1.00 87.38 191 GLU A O 1
ATOM 1514 N N . ASN A 1 192 ? 22.619 2.982 -19.309 1.00 88.69 192 ASN A N 1
ATOM 1515 C CA . ASN A 1 192 ? 22.058 3.483 -18.058 1.00 88.69 192 ASN A CA 1
ATOM 1516 C C . ASN A 1 192 ? 22.907 4.639 -17.483 1.00 88.69 192 ASN A C 1
ATOM 1518 O O . ASN A 1 192 ? 23.573 4.486 -16.457 1.00 88.69 192 ASN A O 1
ATOM 1522 N N . ALA A 1 193 ? 22.920 5.774 -18.182 1.00 90.88 193 ALA A N 1
ATOM 1523 C CA . ALA A 1 193 ? 23.747 6.938 -17.897 1.00 90.88 193 ALA A CA 1
ATOM 1524 C C . ALA A 1 193 ? 23.021 8.243 -18.256 1.00 90.88 193 ALA A C 1
ATOM 1526 O O . ALA A 1 193 ? 22.252 8.293 -19.210 1.00 90.88 193 ALA A O 1
ATOM 1527 N N . CYS A 1 194 ? 23.290 9.319 -17.514 1.00 91.06 194 CYS A N 1
ATOM 1528 C CA . CYS A 1 194 ? 22.737 10.642 -17.787 1.00 91.06 194 CYS A CA 1
ATOM 1529 C C . CYS A 1 194 ? 23.111 11.114 -19.199 1.00 91.06 194 CYS A C 1
ATOM 1531 O O . CYS A 1 194 ? 24.306 11.254 -19.474 1.00 91.06 194 CYS A O 1
ATOM 1533 N N . PRO A 1 195 ? 22.134 11.460 -20.058 1.00 91.12 195 PRO A N 1
ATOM 1534 C CA . PRO A 1 195 ? 22.419 11.902 -21.422 1.00 91.12 195 PRO A CA 1
ATOM 1535 C C . PRO A 1 195 ? 23.133 13.264 -21.470 1.00 91.12 195 PRO A C 1
ATOM 1537 O O . PRO A 1 195 ? 23.747 13.605 -22.475 1.00 91.12 195 PRO A O 1
ATOM 1540 N N . PHE A 1 196 ? 23.107 14.031 -20.373 1.00 93.44 196 PHE A N 1
ATOM 1541 C CA . PHE A 1 196 ? 23.697 15.371 -20.308 1.00 93.44 196 PHE A CA 1
ATOM 1542 C C . PHE A 1 196 ? 25.096 15.423 -19.687 1.00 93.44 196 PHE A C 1
ATOM 1544 O O . PHE A 1 196 ? 25.864 16.324 -20.016 1.00 93.44 196 PHE A O 1
ATOM 1551 N N . CYS A 1 197 ? 25.417 14.523 -18.752 1.00 94.25 197 CYS A N 1
ATOM 1552 C CA . CYS A 1 197 ? 26.692 14.555 -18.018 1.00 94.25 197 CYS A CA 1
ATOM 1553 C C . CYS A 1 197 ? 27.390 13.193 -17.888 1.00 94.25 197 CYS A C 1
ATOM 1555 O O . CYS A 1 197 ? 28.475 13.123 -17.317 1.00 94.25 197 CYS A O 1
ATOM 1557 N N . GLY A 1 198 ? 26.781 12.108 -18.377 1.00 92.94 198 GLY A N 1
ATOM 1558 C CA . GLY A 1 198 ? 27.349 10.759 -18.329 1.00 92.94 198 GLY A CA 1
ATOM 1559 C C . GLY A 1 198 ? 27.335 10.083 -16.952 1.00 92.94 198 GLY A C 1
ATOM 1560 O O . GLY A 1 198 ? 27.878 8.987 -16.819 1.00 92.94 198 GLY A O 1
ATOM 1561 N N . HIS A 1 199 ? 26.731 10.696 -15.925 1.00 92.25 199 HIS A N 1
ATOM 1562 C CA . HIS A 1 199 ? 26.596 10.087 -14.597 1.00 92.25 199 HIS A CA 1
ATOM 1563 C C . HIS A 1 199 ? 25.882 8.732 -14.669 1.00 92.25 199 HIS A C 1
ATOM 1565 O O . HIS A 1 199 ? 24.840 8.624 -15.312 1.00 92.25 199 HIS A O 1
ATOM 1571 N N . LYS A 1 200 ? 26.420 7.714 -13.991 1.00 91.00 200 LYS A N 1
ATOM 1572 C CA . LYS A 1 200 ? 25.898 6.345 -14.009 1.00 91.00 200 LYS A CA 1
ATOM 1573 C C . LYS A 1 200 ? 26.152 5.605 -12.687 1.00 91.00 200 LYS A C 1
ATOM 1575 O O . LYS A 1 200 ? 27.176 5.879 -12.058 1.00 91.00 200 LYS A O 1
ATOM 1580 N N . PRO A 1 201 ? 25.308 4.618 -12.324 1.00 88.19 201 PRO A N 1
ATOM 1581 C CA . PRO A 1 201 ? 24.043 4.265 -12.982 1.00 88.19 201 PRO A CA 1
ATOM 1582 C C . PRO A 1 201 ? 22.922 5.266 -12.653 1.00 88.19 201 PRO A C 1
ATOM 1584 O O . PRO A 1 201 ? 22.907 5.824 -11.564 1.00 88.19 201 PRO A O 1
ATOM 1587 N N . LEU A 1 202 ? 21.966 5.472 -13.567 1.00 86.06 202 LEU A N 1
ATOM 1588 C CA . LEU A 1 202 ? 20.760 6.263 -13.271 1.00 86.06 202 LEU A CA 1
ATOM 1589 C C . LEU A 1 202 ? 19.658 5.445 -12.587 1.00 86.06 202 LEU A C 1
ATOM 1591 O O . LEU A 1 202 ? 18.966 5.951 -11.709 1.00 86.06 202 LEU A O 1
ATOM 1595 N N . ILE A 1 203 ? 19.486 4.191 -13.008 1.00 84.44 203 ILE A N 1
ATOM 1596 C CA . ILE A 1 203 ? 18.506 3.264 -12.437 1.00 84.44 203 ILE A CA 1
ATOM 1597 C C . ILE A 1 203 ? 19.224 2.053 -11.863 1.00 84.44 203 ILE A C 1
ATOM 1599 O O . ILE A 1 203 ? 19.966 1.354 -12.563 1.00 84.44 203 ILE A O 1
ATOM 1603 N N . CYS A 1 204 ? 18.980 1.759 -10.594 1.00 83.31 204 CYS A N 1
ATOM 1604 C CA . CYS A 1 204 ? 19.498 0.575 -9.941 1.00 83.31 204 CYS A CA 1
ATOM 1605 C C . CYS A 1 204 ? 18.874 -0.682 -10.552 1.00 83.31 204 CYS A C 1
ATOM 1607 O O . CYS A 1 204 ? 17.692 -0.953 -10.371 1.00 83.31 204 CYS A O 1
ATOM 1609 N N . GLN A 1 205 ? 19.682 -1.505 -11.214 1.00 79.50 205 GLN A N 1
ATOM 1610 C CA . GLN A 1 205 ? 19.195 -2.730 -11.861 1.00 79.50 205 GLN A CA 1
ATOM 1611 C C . GLN A 1 205 ? 18.787 -3.829 -10.867 1.00 79.50 205 GLN A C 1
ATOM 1613 O O . GLN A 1 205 ? 18.128 -4.788 -11.252 1.00 79.50 205 GLN A O 1
ATOM 1618 N N . SER A 1 206 ? 19.172 -3.705 -9.592 1.00 81.50 206 SER A N 1
ATOM 1619 C CA . SER A 1 206 ? 18.812 -4.675 -8.552 1.00 81.50 206 SER A CA 1
ATOM 1620 C C . SER A 1 206 ? 17.461 -4.370 -7.902 1.00 81.50 206 SER A C 1
ATOM 1622 O O . SER A 1 206 ? 16.662 -5.286 -7.712 1.00 81.50 206 SER A O 1
ATOM 1624 N N . CYS A 1 207 ? 17.190 -3.106 -7.557 1.00 78.44 207 CYS A N 1
ATOM 1625 C CA . CYS A 1 207 ? 15.950 -2.736 -6.871 1.00 78.44 207 CYS A CA 1
ATOM 1626 C C . CYS A 1 207 ? 14.966 -1.924 -7.719 1.00 78.44 207 CYS A C 1
ATOM 1628 O O . CYS A 1 207 ? 13.787 -1.913 -7.383 1.00 78.44 207 CYS A O 1
ATOM 1630 N N . GLY A 1 208 ? 15.416 -1.299 -8.809 1.00 78.12 208 GLY A N 1
ATOM 1631 C CA . GLY A 1 208 ? 14.627 -0.383 -9.637 1.00 78.12 208 GLY A CA 1
ATOM 1632 C C . GLY A 1 208 ? 14.632 1.066 -9.166 1.00 78.12 208 GLY A C 1
ATOM 1633 O O . GLY A 1 208 ? 14.060 1.903 -9.852 1.00 78.12 208 GLY A O 1
ATOM 1634 N N . HIS A 1 209 ? 15.291 1.374 -8.043 1.00 79.25 209 HIS A N 1
ATOM 1635 C CA . HIS A 1 209 ? 15.420 2.746 -7.558 1.00 79.25 209 HIS A CA 1
ATOM 1636 C C . HIS A 1 209 ? 16.094 3.631 -8.607 1.00 79.25 209 HIS A C 1
ATOM 1638 O O . HIS A 1 209 ? 17.140 3.268 -9.150 1.00 79.25 209 HIS A O 1
ATOM 1644 N N . GLY A 1 210 ? 15.515 4.796 -8.856 1.00 77.44 210 GLY A N 1
ATOM 1645 C CA . GLY A 1 210 ? 16.093 5.814 -9.707 1.00 77.44 210 GLY A CA 1
ATOM 1646 C C . GLY A 1 210 ? 15.260 7.092 -9.652 1.00 77.44 210 GLY A C 1
ATOM 1647 O O . GLY A 1 210 ? 14.090 7.054 -9.288 1.00 77.44 210 GLY A O 1
ATOM 1648 N N . ASN A 1 211 ? 15.877 8.214 -10.014 1.00 73.00 211 ASN A N 1
ATOM 1649 C CA . ASN A 1 211 ? 15.242 9.528 -10.004 1.00 73.00 211 ASN A CA 1
ATOM 1650 C C . ASN A 1 211 ? 15.041 10.029 -11.434 1.00 73.00 211 ASN A C 1
ATOM 1652 O O . ASN A 1 211 ? 15.955 9.933 -12.257 1.00 73.00 211 ASN A O 1
ATOM 1656 N N . SER A 1 212 ? 13.889 10.652 -11.697 1.00 76.56 212 SER A N 1
ATOM 1657 C CA . SER A 1 212 ? 13.621 11.349 -12.965 1.00 76.56 212 SER A CA 1
ATOM 1658 C C . SER A 1 212 ? 14.582 12.506 -13.227 1.00 76.56 212 SER A C 1
ATOM 1660 O O . SER A 1 212 ? 14.652 12.995 -14.349 1.00 76.56 212 SER A O 1
ATOM 1662 N N . THR A 1 213 ? 15.354 12.904 -12.216 1.00 86.12 213 THR A N 1
ATOM 1663 C CA . THR A 1 213 ? 16.381 13.936 -12.269 1.00 86.12 213 THR A CA 1
ATOM 1664 C C . THR A 1 213 ? 17.753 13.347 -11.948 1.00 86.12 213 THR A C 1
ATOM 1666 O O . THR A 1 213 ? 17.924 12.610 -10.976 1.00 86.12 213 THR A O 1
ATOM 1669 N N . CYS A 1 214 ? 18.766 13.710 -12.740 1.00 88.31 214 CYS A N 1
ATOM 1670 C CA . CYS A 1 214 ? 20.147 13.300 -12.499 1.00 88.31 214 CYS A CA 1
ATOM 1671 C C . CYS A 1 214 ? 20.653 13.870 -11.163 1.00 88.31 214 CYS A C 1
ATOM 1673 O O . CYS A 1 214 ? 20.679 15.094 -11.022 1.00 88.31 214 CYS A O 1
ATOM 1675 N N . PRO A 1 215 ? 21.178 13.054 -10.233 1.00 87.19 215 PRO A N 1
ATOM 1676 C CA . PRO A 1 215 ? 21.703 13.562 -8.965 1.00 87.19 215 PRO A CA 1
ATOM 1677 C C . PRO A 1 215 ? 22.989 14.393 -9.123 1.00 87.19 215 PRO A C 1
ATOM 1679 O O . PRO A 1 215 ? 23.371 15.105 -8.205 1.00 87.19 215 PRO A O 1
ATOM 1682 N N . ALA A 1 216 ? 23.677 14.303 -10.267 1.00 92.38 216 ALA A N 1
ATOM 1683 C CA . ALA A 1 216 ? 24.939 15.009 -10.501 1.00 92.38 216 ALA A CA 1
ATOM 1684 C C . ALA A 1 216 ? 24.784 16.349 -11.236 1.00 92.38 216 ALA A C 1
ATOM 1686 O O . ALA A 1 216 ? 25.613 17.236 -11.061 1.00 92.38 216 ALA A O 1
ATOM 1687 N N . CYS A 1 217 ? 23.785 16.483 -12.114 1.00 93.69 217 CYS A N 1
ATOM 1688 C CA . CYS A 1 217 ? 23.600 17.696 -12.923 1.00 93.69 217 CYS A CA 1
ATOM 1689 C C . CYS A 1 217 ? 22.180 18.263 -12.880 1.00 93.69 217 CYS A C 1
ATOM 1691 O O . CYS A 1 217 ? 21.896 19.190 -13.633 1.00 93.69 217 CYS A 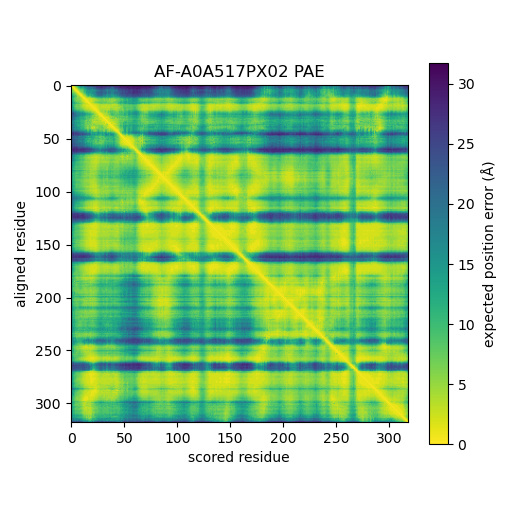O 1
ATOM 1693 N N . GLU A 1 218 ? 21.294 17.664 -12.081 1.00 92.75 218 GLU A N 1
ATOM 1694 C CA . GLU A 1 218 ? 19.941 18.149 -11.772 1.00 92.75 218 GLU A CA 1
ATOM 1695 C C . GLU A 1 218 ? 19.010 18.325 -12.984 1.00 92.75 218 GLU A C 1
ATOM 1697 O O . GLU A 1 218 ? 17.949 18.936 -12.899 1.00 92.75 218 GLU A O 1
ATOM 1702 N N . LYS A 1 219 ? 19.369 17.741 -14.130 1.00 91.50 219 LYS A N 1
ATOM 1703 C CA . LYS A 1 219 ? 18.526 17.728 -15.330 1.00 91.50 219 LYS A CA 1
ATOM 1704 C C . LYS A 1 219 ? 17.602 16.520 -15.318 1.00 91.50 219 LYS A C 1
ATOM 1706 O O . LYS A 1 219 ? 18.038 15.437 -14.927 1.00 91.50 219 LYS A O 1
ATOM 1711 N N . GLY A 1 220 ? 16.376 16.697 -15.809 1.00 88.56 220 GLY A N 1
ATOM 1712 C CA . GLY A 1 220 ? 15.429 15.602 -16.024 1.00 88.56 220 GLY A CA 1
ATOM 1713 C C . GLY A 1 220 ? 15.988 14.593 -17.029 1.00 88.56 220 GLY A C 1
ATOM 1714 O O . GLY A 1 220 ? 16.249 14.965 -18.169 1.00 88.56 220 GLY A O 1
ATOM 1715 N N . THR A 1 221 ? 16.234 13.356 -16.604 1.00 86.62 221 THR A N 1
ATOM 1716 C CA . THR A 1 221 ? 17.003 12.329 -17.329 1.00 86.62 221 THR A CA 1
ATOM 1717 C C . THR A 1 221 ? 16.162 11.420 -18.196 1.00 86.62 221 THR A C 1
ATOM 1719 O O . THR A 1 221 ? 16.683 10.886 -19.174 1.00 86.62 221 THR A O 1
ATOM 1722 N N . TRP A 1 222 ? 14.896 11.222 -17.848 1.00 81.50 222 TRP A N 1
ATOM 1723 C CA . TRP A 1 222 ? 13.982 10.383 -18.604 1.00 81.50 222 TRP A CA 1
ATOM 1724 C C . TRP A 1 222 ? 12.578 10.957 -18.627 1.00 81.50 222 TRP A C 1
ATOM 1726 O O . TRP A 1 222 ? 12.200 11.753 -17.770 1.00 81.50 222 TRP A O 1
ATOM 1736 N N . THR A 1 223 ? 11.805 10.496 -19.599 1.00 76.62 223 THR A N 1
ATOM 1737 C CA . THR A 1 223 ? 10.398 10.841 -19.770 1.00 76.62 223 THR A CA 1
ATOM 1738 C C . THR A 1 223 ? 9.619 9.639 -20.289 1.00 76.62 223 THR A C 1
ATOM 1740 O O . THR A 1 223 ? 10.195 8.624 -20.690 1.00 76.62 223 THR A O 1
ATOM 1743 N N . ILE A 1 224 ? 8.298 9.745 -20.254 1.00 71.94 224 ILE A N 1
ATOM 1744 C CA . ILE A 1 224 ? 7.385 8.772 -20.840 1.00 71.94 224 ILE A CA 1
ATOM 1745 C C . ILE A 1 224 ? 7.305 8.950 -22.356 1.00 71.94 224 ILE A C 1
ATOM 1747 O O . ILE A 1 224 ? 7.406 10.052 -22.884 1.00 71.94 224 ILE A O 1
ATOM 1751 N N . LYS A 1 225 ? 7.095 7.853 -23.088 1.00 72.25 225 LYS A N 1
ATOM 1752 C CA . LYS A 1 225 ? 7.102 7.814 -24.558 1.00 72.25 225 LYS A CA 1
ATOM 1753 C C . LYS A 1 225 ? 6.138 8.830 -25.179 1.00 72.25 225 LYS A C 1
ATOM 1755 O O . LYS A 1 225 ? 6.447 9.372 -26.232 1.00 72.25 225 LYS A O 1
ATOM 1760 N N . LYS A 1 226 ? 4.995 9.092 -24.531 1.00 72.00 226 LYS A N 1
ATOM 1761 C CA . LYS A 1 226 ? 4.009 10.091 -24.985 1.00 72.00 226 LYS A CA 1
ATOM 1762 C C . LYS A 1 226 ? 4.488 11.543 -24.855 1.00 72.00 226 LYS A C 1
ATOM 1764 O O . LYS A 1 226 ? 3.978 12.399 -25.566 1.00 72.00 226 LYS A O 1
ATOM 1769 N N . GLU A 1 227 ? 5.458 11.803 -23.985 1.00 76.56 227 GLU A N 1
ATOM 1770 C CA . GLU A 1 227 ? 6.040 13.127 -23.731 1.00 76.56 227 GLU A CA 1
ATOM 1771 C C . GLU A 1 227 ? 7.419 13.304 -24.385 1.00 76.56 227 GLU A C 1
ATOM 1773 O O . GLU A 1 227 ? 7.935 14.418 -24.415 1.00 76.56 227 GLU A O 1
ATOM 1778 N N . HIS A 1 228 ? 8.008 12.238 -24.943 1.00 82.12 228 HIS A N 1
ATOM 1779 C CA . HIS A 1 228 ? 9.307 12.306 -25.614 1.00 82.12 228 HIS A CA 1
ATOM 1780 C C . HIS A 1 228 ? 9.219 13.157 -26.886 1.00 82.12 228 HIS A C 1
ATOM 1782 O O . HIS A 1 228 ? 8.455 12.855 -27.805 1.00 82.12 228 HIS A O 1
ATOM 1788 N N . GLY A 1 229 ? 10.035 14.210 -26.965 1.00 81.81 229 GLY A N 1
ATOM 1789 C CA . GLY A 1 229 ? 10.061 15.167 -28.080 1.00 81.81 229 GLY A CA 1
ATOM 1790 C C . GLY A 1 229 ? 10.667 14.631 -29.386 1.00 81.81 229 GLY A C 1
ATOM 1791 O O . GLY A 1 229 ? 10.988 15.406 -30.291 1.00 81.81 229 GLY A O 1
ATOM 1792 N N . GLY A 1 230 ? 10.856 13.315 -29.505 1.00 81.38 230 GLY A N 1
ATOM 1793 C CA . GLY A 1 230 ? 11.451 12.661 -30.663 1.00 81.38 230 GLY A CA 1
ATOM 1794 C C . GLY A 1 230 ? 12.971 12.817 -30.710 1.00 81.38 230 GLY A C 1
ATOM 1795 O 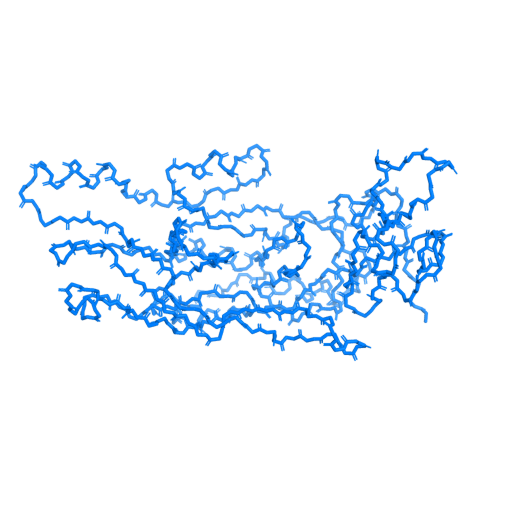O . GLY A 1 230 ? 13.634 12.972 -29.694 1.00 81.38 230 GLY A O 1
ATOM 1796 N N . ALA A 1 231 ? 13.560 12.773 -31.907 1.00 81.81 231 ALA A N 1
ATOM 1797 C CA . ALA A 1 231 ? 15.016 12.667 -32.075 1.00 81.81 231 ALA A CA 1
ATOM 1798 C C . ALA A 1 231 ? 15.840 13.833 -31.482 1.00 81.81 231 ALA A C 1
ATOM 1800 O O . ALA A 1 231 ? 17.042 13.678 -31.273 1.00 81.81 231 ALA A O 1
ATOM 1801 N N . ALA A 1 232 ? 15.222 14.994 -31.248 1.00 83.12 232 ALA A N 1
ATOM 1802 C CA . ALA A 1 232 ? 15.875 16.150 -30.631 1.00 83.12 232 ALA A CA 1
ATOM 1803 C C . ALA A 1 232 ? 15.829 16.118 -29.093 1.00 83.12 232 ALA A C 1
ATOM 1805 O O . ALA A 1 232 ? 16.574 16.856 -28.446 1.00 83.12 232 ALA A O 1
ATOM 1806 N N . ASP A 1 233 ? 14.969 15.280 -28.516 1.00 86.19 233 ASP A N 1
ATOM 1807 C CA . ASP A 1 233 ? 14.860 15.102 -27.079 1.00 86.19 233 ASP A CA 1
ATOM 1808 C C . ASP A 1 233 ? 15.916 14.106 -26.591 1.00 86.19 233 ASP A C 1
ATOM 1810 O O . ASP A 1 233 ? 15.945 12.934 -26.973 1.00 86.19 233 ASP A O 1
ATOM 1814 N N . GLN A 1 234 ? 16.824 14.607 -25.756 1.00 85.75 234 GLN A N 1
ATOM 1815 C CA . GLN A 1 234 ? 17.923 13.828 -25.195 1.00 85.75 234 GLN A CA 1
ATOM 1816 C C . GLN A 1 234 ? 17.491 12.979 -23.997 1.00 85.75 234 GLN A C 1
ATOM 1818 O O . GLN A 1 234 ? 18.282 12.154 -23.541 1.00 85.75 234 GLN A O 1
ATOM 1823 N N . GLN A 1 235 ? 16.281 13.178 -23.465 1.00 87.12 235 GLN A N 1
ATOM 1824 C CA . GLN A 1 235 ? 15.774 12.383 -22.356 1.00 87.12 235 GLN A CA 1
ATOM 1825 C C . GLN A 1 235 ? 15.655 10.911 -22.754 1.00 87.12 235 GLN A C 1
ATOM 1827 O O . GLN A 1 235 ? 15.294 10.558 -23.878 1.00 87.12 235 GLN A O 1
ATOM 1832 N N . LEU A 1 236 ? 15.987 10.037 -21.809 1.00 84.50 236 LEU A N 1
ATOM 1833 C CA . LEU A 1 236 ? 15.906 8.597 -21.988 1.00 84.50 236 LEU A CA 1
ATOM 1834 C C . LEU A 1 236 ? 14.454 8.130 -21.935 1.00 84.50 236 LEU A C 1
ATOM 1836 O O . LEU A 1 236 ? 13.632 8.680 -21.203 1.00 84.50 236 LEU A O 1
ATOM 1840 N N . ILE A 1 237 ? 14.173 7.040 -22.641 1.00 79.12 237 ILE A N 1
ATOM 1841 C CA . ILE A 1 237 ? 12.917 6.311 -22.499 1.00 79.12 237 ILE A CA 1
ATOM 1842 C C . ILE A 1 237 ? 13.179 5.069 -21.640 1.00 79.12 237 ILE A C 1
ATOM 1844 O O . ILE A 1 237 ? 14.101 4.288 -21.896 1.00 79.12 237 ILE A O 1
ATOM 1848 N N . VAL A 1 238 ? 12.362 4.891 -20.606 1.00 75.62 238 VAL A N 1
ATOM 1849 C CA . VAL A 1 238 ? 12.491 3.850 -19.576 1.00 75.62 238 VAL A CA 1
ATOM 1850 C C . VAL A 1 238 ? 11.321 2.857 -19.631 1.00 75.62 238 VAL A C 1
ATOM 1852 O O . VAL A 1 238 ? 10.180 3.218 -19.895 1.00 75.62 238 VAL A O 1
ATOM 1855 N N . SER A 1 239 ? 11.550 1.578 -19.370 1.00 70.06 239 SER A N 1
ATOM 1856 C CA . SER A 1 239 ? 10.495 0.553 -19.368 1.00 70.06 239 SER A CA 1
ATOM 1857 C C . SER A 1 239 ? 10.474 -0.243 -18.070 1.00 70.06 239 SER A C 1
ATOM 1859 O O . SER A 1 239 ? 11.550 -0.530 -17.562 1.00 70.06 239 SER A O 1
ATOM 1861 N N . PRO A 1 240 ? 9.300 -0.677 -17.576 1.00 61.28 240 PRO A N 1
ATOM 1862 C CA . PRO A 1 240 ? 8.001 -0.538 -18.236 1.00 61.28 240 PRO A CA 1
ATOM 1863 C C . PRO A 1 240 ? 7.363 0.841 -18.044 1.00 61.28 240 PRO A C 1
ATOM 1865 O O . PRO A 1 240 ? 6.682 1.285 -18.955 1.00 61.28 240 PRO A O 1
ATOM 1868 N N . LEU A 1 241 ? 7.669 1.551 -16.950 1.00 58.19 241 LEU A N 1
ATOM 1869 C CA . LEU A 1 241 ? 6.912 2.723 -16.472 1.00 58.19 241 LEU A CA 1
ATOM 1870 C C . LEU A 1 241 ? 6.693 3.844 -17.500 1.00 58.19 241 LEU A C 1
ATOM 1872 O O . LEU A 1 241 ? 5.682 4.531 -17.442 1.00 58.19 241 LEU A O 1
ATOM 1876 N N . SER A 1 242 ? 7.627 4.052 -18.432 1.00 52.06 242 SER A N 1
ATOM 1877 C CA . SER A 1 242 ? 7.561 5.177 -19.370 1.00 52.06 242 SER A CA 1
ATOM 1878 C C . SER A 1 242 ? 7.076 4.775 -20.774 1.00 52.06 242 SER A C 1
ATOM 1880 O O . SER A 1 242 ? 6.623 5.620 -21.540 1.00 52.06 242 SER A O 1
ATOM 1882 N N . GLN A 1 243 ? 7.122 3.486 -21.126 1.00 47.66 243 GLN A N 1
ATOM 1883 C CA . GLN A 1 243 ? 6.626 2.982 -22.418 1.00 47.66 243 GLN A CA 1
ATOM 1884 C C . GLN A 1 243 ? 5.300 2.249 -22.328 1.00 47.66 243 GLN A C 1
ATOM 1886 O O . GLN A 1 243 ? 4.580 2.165 -23.321 1.00 47.66 243 GLN A O 1
ATOM 1891 N N . ARG A 1 244 ? 5.012 1.702 -21.152 1.00 52.94 244 ARG A N 1
ATOM 1892 C CA . ARG A 1 244 ? 3.839 0.911 -20.854 1.00 52.94 244 ARG A CA 1
ATOM 1893 C C . ARG A 1 244 ? 3.166 1.569 -19.662 1.00 52.94 244 ARG A C 1
ATOM 1895 O O . ARG A 1 244 ? 3.751 1.657 -18.588 1.00 52.94 244 ARG A O 1
ATOM 1902 N N . GLU A 1 245 ? 1.925 2.000 -19.847 1.00 62.81 245 GLU A N 1
ATOM 1903 C CA . GLU A 1 245 ? 1.102 2.476 -18.726 1.00 62.81 245 GLU A CA 1
ATOM 1904 C C . GLU A 1 245 ? 0.750 1.313 -17.773 1.00 62.81 245 GLU A C 1
ATOM 1906 O O . GLU A 1 245 ? 0.288 1.523 -16.656 1.00 62.81 245 GLU A O 1
ATOM 1911 N N . ILE A 1 246 ? 1.005 0.070 -18.205 1.00 71.69 246 ILE A N 1
ATOM 1912 C CA . ILE A 1 246 ? 0.723 -1.164 -17.476 1.00 71.69 246 ILE A CA 1
ATOM 1913 C C . ILE A 1 246 ? 1.998 -1.676 -16.774 1.00 71.69 246 ILE A C 1
ATOM 1915 O O . ILE A 1 246 ? 2.973 -2.016 -17.459 1.00 71.69 246 ILE A O 1
ATOM 1919 N N . PRO A 1 247 ? 2.000 -1.826 -15.436 1.00 77.19 247 PRO A N 1
ATOM 1920 C CA . PRO A 1 247 ? 3.109 -2.434 -14.707 1.00 77.19 247 PRO A CA 1
ATOM 1921 C C . PRO A 1 247 ? 3.338 -3.900 -15.113 1.00 77.19 247 PRO A C 1
ATOM 1923 O O . PRO A 1 247 ? 2.411 -4.646 -15.442 1.00 77.19 247 PRO A O 1
ATOM 1926 N N . VAL A 1 248 ? 4.597 -4.339 -15.067 1.00 80.19 248 VAL A N 1
ATOM 1927 C CA . VAL A 1 248 ? 4.981 -5.727 -15.371 1.00 80.19 248 VAL A CA 1
ATOM 1928 C C . VAL A 1 248 ? 5.293 -6.449 -14.069 1.00 80.19 248 VAL A C 1
ATOM 1930 O O . VAL A 1 248 ? 6.146 -5.995 -13.306 1.00 80.19 248 VAL A O 1
ATOM 1933 N N . LEU A 1 249 ? 4.631 -7.580 -13.832 1.00 81.88 249 LEU A N 1
ATOM 1934 C CA . LEU A 1 249 ? 4.932 -8.454 -12.706 1.00 81.88 249 LEU A CA 1
ATOM 1935 C C . LEU A 1 249 ? 6.189 -9.268 -12.994 1.00 81.88 249 LEU A C 1
ATOM 1937 O O . LEU A 1 249 ? 6.334 -9.915 -14.031 1.00 81.88 249 LEU A O 1
ATOM 1941 N N . GLU A 1 250 ? 7.093 -9.276 -12.028 1.00 80.38 250 GLU A N 1
ATOM 1942 C CA . GLU A 1 250 ? 8.260 -10.133 -11.997 1.00 80.38 250 GLU A CA 1
ATOM 1943 C C . GLU A 1 250 ? 8.083 -11.165 -10.885 1.00 80.38 250 GLU A C 1
ATOM 1945 O O . GLU A 1 250 ? 8.459 -10.962 -9.730 1.00 80.38 250 GLU A O 1
ATOM 1950 N N . GLY A 1 251 ? 7.495 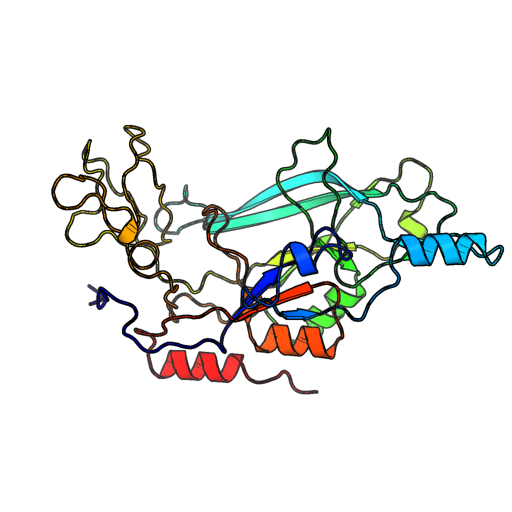-12.307 -11.250 1.00 75.19 251 GLY A N 1
ATOM 1951 C CA . GLY A 1 251 ? 7.143 -13.367 -10.305 1.00 75.19 251 GLY A CA 1
ATOM 1952 C C . GLY A 1 251 ? 8.308 -13.908 -9.470 1.00 75.19 251 GLY A C 1
ATOM 1953 O O . GLY A 1 251 ? 8.072 -14.507 -8.432 1.00 75.19 251 GLY A O 1
ATOM 1954 N N . SER A 1 252 ? 9.563 -13.716 -9.890 1.00 77.69 252 SER A N 1
ATOM 1955 C CA . SER A 1 252 ? 10.761 -14.136 -9.140 1.00 77.69 252 SER A CA 1
ATOM 1956 C C . SER A 1 252 ? 11.076 -13.210 -7.970 1.00 77.69 252 SER A C 1
ATOM 1958 O O . SER A 1 252 ? 11.811 -13.609 -7.070 1.00 77.69 252 SER A O 1
ATOM 1960 N N . ARG A 1 253 ? 10.549 -11.981 -7.984 1.00 80.19 253 ARG A N 1
ATOM 1961 C CA . ARG A 1 253 ? 10.728 -10.986 -6.918 1.00 80.19 253 ARG A CA 1
ATOM 1962 C C . ARG A 1 253 ? 9.603 -11.022 -5.893 1.00 80.19 253 ARG A C 1
ATOM 1964 O O . ARG A 1 253 ? 9.789 -10.548 -4.776 1.00 80.19 253 ARG A O 1
ATOM 1971 N N . TRP A 1 254 ? 8.459 -11.590 -6.262 1.00 81.69 254 TRP A N 1
ATOM 1972 C CA . TRP A 1 254 ? 7.337 -11.731 -5.351 1.00 81.69 254 TRP A CA 1
ATOM 1973 C C . TRP A 1 254 ? 7.623 -12.800 -4.297 1.00 81.69 254 TRP A C 1
ATOM 1975 O O . TRP A 1 254 ? 7.973 -13.936 -4.608 1.00 81.69 254 TRP A O 1
ATOM 1985 N N . ASP A 1 255 ? 7.442 -12.429 -3.037 1.00 83.88 255 ASP A N 1
ATOM 1986 C CA . ASP A 1 255 ? 7.615 -13.301 -1.875 1.00 83.88 255 ASP A CA 1
ATOM 1987 C C . ASP A 1 255 ? 6.339 -14.080 -1.504 1.00 83.88 255 ASP A C 1
ATOM 1989 O O . ASP A 1 255 ? 6.318 -14.801 -0.508 1.00 83.88 255 ASP A O 1
ATOM 1993 N N . GLY A 1 256 ? 5.277 -13.940 -2.303 1.00 84.31 256 GLY A N 1
ATOM 1994 C CA . GLY A 1 256 ? 3.974 -14.549 -2.055 1.00 84.31 256 GLY A CA 1
ATOM 1995 C C . GLY A 1 256 ? 3.087 -13.769 -1.082 1.00 84.31 256 GLY A C 1
ATOM 1996 O O . GLY A 1 256 ? 2.061 -14.297 -0.657 1.00 84.31 256 GLY A O 1
ATOM 1997 N N . SER A 1 257 ? 3.469 -12.540 -0.718 1.00 90.06 257 SER A N 1
ATOM 1998 C CA . SER A 1 257 ? 2.685 -11.680 0.169 1.00 90.06 257 SER A CA 1
ATOM 1999 C C . SER A 1 257 ? 1.363 -11.233 -0.440 1.00 90.06 257 SER A C 1
ATOM 2001 O O . SER A 1 257 ? 1.286 -10.924 -1.632 1.00 90.06 257 SER A O 1
ATOM 2003 N N . ASP A 1 258 ? 0.344 -11.129 0.413 1.00 91.94 258 ASP A N 1
ATOM 2004 C CA . ASP A 1 258 ? -0.962 -10.585 0.058 1.00 91.94 258 ASP A CA 1
ATOM 2005 C C . ASP A 1 258 ? -1.019 -9.066 0.166 1.00 91.94 258 ASP A C 1
ATOM 2007 O O . ASP A 1 258 ? -1.707 -8.450 -0.633 1.00 91.94 258 ASP A O 1
ATOM 2011 N N . PHE A 1 259 ? -0.306 -8.471 1.124 1.00 92.81 259 PHE A N 1
ATOM 2012 C CA . PHE A 1 259 ? -0.208 -7.020 1.303 1.00 92.81 259 PHE A CA 1
ATOM 2013 C C . PHE A 1 259 ? 1.171 -6.549 0.829 1.00 92.81 259 PHE A C 1
ATOM 2015 O O . PHE A 1 259 ? 2.162 -6.641 1.555 1.00 92.81 259 PHE A O 1
ATOM 2022 N N . VAL A 1 260 ? 1.248 -6.089 -0.419 1.00 89.56 260 VAL A N 1
ATOM 2023 C CA . VAL A 1 260 ? 2.491 -5.721 -1.109 1.00 89.56 260 VAL A CA 1
ATOM 2024 C C . VAL A 1 260 ? 2.775 -4.229 -0.963 1.00 89.56 260 VAL A C 1
ATOM 2026 O O . VAL A 1 260 ? 1.946 -3.390 -1.314 1.00 89.56 260 VAL A O 1
ATOM 2029 N N . TYR A 1 261 ? 3.976 -3.908 -0.481 1.00 84.56 261 TYR A N 1
ATOM 2030 C CA . TYR A 1 261 ? 4.453 -2.537 -0.359 1.00 84.56 261 TYR A CA 1
ATOM 2031 C C . TYR A 1 261 ? 4.713 -1.940 -1.748 1.00 84.56 261 TYR A C 1
ATOM 2033 O O . TYR A 1 261 ? 5.593 -2.407 -2.483 1.00 84.56 261 TYR A O 1
ATOM 2041 N N . GLY A 1 262 ? 3.951 -0.902 -2.096 1.00 71.00 262 GLY A N 1
ATOM 2042 C CA . GLY A 1 262 ? 4.269 -0.019 -3.214 1.00 71.00 262 GLY A CA 1
ATOM 2043 C C . GLY A 1 262 ? 5.544 0.736 -2.861 1.00 71.00 262 GLY A C 1
ATOM 2044 O O . GLY A 1 262 ? 5.676 1.251 -1.754 1.00 71.00 262 GLY A O 1
ATOM 2045 N N . THR A 1 263 ? 6.555 0.711 -3.726 1.00 59.47 263 THR A N 1
ATOM 2046 C CA . THR A 1 263 ? 7.885 1.252 -3.412 1.00 59.47 263 THR A CA 1
ATOM 2047 C C . THR A 1 263 ? 7.796 2.730 -3.019 1.00 59.47 263 THR A C 1
ATOM 2049 O O . THR A 1 263 ? 7.608 3.580 -3.882 1.00 59.47 263 THR A O 1
ATOM 2052 N N . GLY A 1 264 ? 7.955 3.023 -1.723 1.00 40.91 264 GLY A N 1
ATOM 2053 C CA . GLY A 1 264 ? 7.739 4.337 -1.092 1.00 40.91 264 GLY A CA 1
ATOM 2054 C C . GLY A 1 264 ? 8.737 5.450 -1.428 1.00 40.91 264 GLY A C 1
ATOM 2055 O O . GLY A 1 264 ? 9.196 6.151 -0.534 1.00 40.91 264 GLY A O 1
ATOM 2056 N N . GLY A 1 265 ? 9.090 5.604 -2.700 1.00 38.44 265 GLY A N 1
ATOM 2057 C CA . GLY A 1 265 ? 9.856 6.741 -3.212 1.00 38.44 265 GLY A CA 1
ATOM 2058 C C . GLY A 1 265 ? 9.455 7.179 -4.621 1.00 38.44 265 GLY A C 1
ATOM 2059 O O . GLY A 1 265 ? 10.059 8.109 -5.142 1.00 38.44 265 GLY A O 1
ATOM 2060 N N . ASP A 1 266 ? 8.467 6.527 -5.236 1.00 38.09 266 ASP A N 1
ATOM 2061 C CA . ASP A 1 266 ? 7.941 6.896 -6.548 1.00 38.09 266 ASP A CA 1
ATOM 2062 C C . ASP A 1 266 ? 6.460 7.258 -6.380 1.00 38.09 266 ASP A C 1
ATOM 2064 O O . ASP A 1 266 ? 5.672 6.432 -5.917 1.00 38.09 266 ASP A O 1
ATOM 2068 N N . TYR A 1 267 ? 6.081 8.490 -6.734 1.00 33.47 267 TYR A N 1
ATOM 2069 C CA . TYR A 1 267 ? 4.721 9.047 -6.592 1.00 33.47 267 TYR A CA 1
ATOM 2070 C C . TYR A 1 267 ? 3.646 8.279 -7.390 1.00 33.47 267 TYR A C 1
ATOM 2072 O O . TYR A 1 267 ? 2.479 8.658 -7.390 1.00 33.47 267 TYR A O 1
ATOM 2080 N N . VAL A 1 268 ? 4.043 7.221 -8.099 1.00 35.91 268 VAL A N 1
ATOM 2081 C CA . VAL A 1 268 ? 3.241 6.487 -9.080 1.00 35.91 268 VAL A CA 1
ATOM 2082 C C . VAL A 1 268 ? 2.841 5.089 -8.585 1.00 35.91 268 VAL A C 1
ATOM 2084 O O . VAL A 1 268 ? 2.024 4.434 -9.227 1.00 35.91 268 VAL A O 1
ATOM 2087 N N . VAL A 1 269 ? 3.383 4.594 -7.459 1.00 51.09 269 VAL A N 1
ATOM 2088 C CA . VAL A 1 269 ? 3.150 3.200 -7.030 1.00 51.09 269 VAL A CA 1
ATOM 2089 C C . VAL A 1 269 ? 2.531 3.114 -5.636 1.00 51.09 269 VAL A C 1
ATOM 2091 O O . VAL A 1 269 ? 3.213 3.085 -4.614 1.00 51.09 269 VAL A O 1
ATOM 2094 N N . SER A 1 270 ? 1.208 3.002 -5.635 1.00 68.19 270 SER A N 1
ATOM 2095 C CA . SER A 1 270 ? 0.338 2.643 -4.516 1.00 68.19 270 SER A CA 1
ATOM 2096 C C . SER A 1 270 ? 0.636 1.255 -3.925 1.00 68.19 270 SER A C 1
ATOM 2098 O O . SER A 1 270 ? 1.162 0.369 -4.602 1.00 68.19 270 SER A O 1
ATOM 2100 N N . ASN A 1 271 ? 0.228 1.023 -2.676 1.00 83.69 271 ASN A N 1
ATOM 2101 C CA . ASN A 1 271 ? 0.191 -0.318 -2.086 1.00 83.69 271 ASN A CA 1
ATOM 2102 C C . ASN A 1 271 ? -0.817 -1.224 -2.819 1.00 83.69 271 ASN A C 1
ATOM 2104 O O . ASN A 1 271 ? -1.870 -0.763 -3.266 1.00 83.69 271 ASN A O 1
ATOM 2108 N N . PHE A 1 272 ? -0.519 -2.525 -2.905 1.00 87.50 272 PHE A N 1
ATOM 2109 C CA . PHE A 1 272 ? -1.392 -3.504 -3.564 1.00 87.50 272 PHE A CA 1
ATOM 2110 C C . PHE A 1 272 ? -1.811 -4.624 -2.618 1.00 87.50 272 PHE A C 1
ATOM 2112 O O . PHE A 1 272 ? -1.009 -5.104 -1.815 1.00 87.50 272 PHE A O 1
ATOM 2119 N N . ILE A 1 273 ? -3.043 -5.103 -2.778 1.00 91.19 273 ILE A N 1
ATOM 2120 C CA . ILE A 1 273 ? -3.538 -6.323 -2.145 1.00 91.19 273 ILE A CA 1
ATOM 2121 C C . ILE A 1 273 ? -3.790 -7.426 -3.172 1.00 91.19 273 ILE A C 1
ATOM 2123 O O . ILE A 1 273 ? -4.241 -7.162 -4.285 1.00 91.19 273 ILE A O 1
ATOM 2127 N N . SER A 1 274 ? -3.523 -8.680 -2.815 1.00 90.75 274 SER A N 1
ATOM 2128 C CA . SER A 1 274 ? -3.910 -9.832 -3.637 1.00 90.75 274 SER A CA 1
ATOM 2129 C C . SER A 1 274 ? -5.437 -9.964 -3.709 1.00 90.75 274 SER A C 1
ATOM 2131 O O . SER A 1 274 ? -6.161 -9.521 -2.811 1.00 90.75 274 SER A O 1
ATOM 2133 N N . LYS A 1 275 ? -5.949 -10.664 -4.731 1.00 88.81 275 LYS A N 1
ATOM 2134 C CA . LYS A 1 275 ? -7.371 -11.052 -4.776 1.00 88.81 275 LYS A CA 1
ATOM 2135 C C . LYS A 1 275 ? -7.829 -11.770 -3.499 1.00 88.81 275 LYS A C 1
ATOM 2137 O O . LYS A 1 275 ? -8.930 -11.532 -3.014 1.00 88.81 275 LYS A O 1
ATOM 2142 N N . ARG A 1 276 ? -6.977 -12.628 -2.937 1.00 90.12 276 ARG A N 1
ATOM 2143 C CA . ARG A 1 276 ? -7.275 -13.381 -1.715 1.00 90.12 276 ARG A CA 1
ATOM 2144 C C . ARG A 1 276 ? -7.445 -12.460 -0.503 1.00 90.12 276 ARG A C 1
ATOM 2146 O O . ARG A 1 276 ? -8.365 -12.679 0.285 1.00 90.12 276 ARG A O 1
ATOM 2153 N N . ALA A 1 277 ? -6.599 -11.437 -0.360 1.00 92.56 277 ALA A N 1
ATOM 2154 C CA . ALA A 1 277 ? -6.773 -10.413 0.670 1.00 92.56 277 ALA A CA 1
ATOM 2155 C C . ALA A 1 277 ? -8.059 -9.610 0.459 1.00 92.56 277 ALA A C 1
ATOM 2157 O O . ALA A 1 277 ? -8.798 -9.417 1.421 1.00 92.56 277 ALA A O 1
ATOM 2158 N N . LEU A 1 278 ? -8.369 -9.208 -0.778 1.00 91.44 278 LEU A N 1
ATOM 2159 C CA . LEU A 1 278 ? -9.625 -8.519 -1.090 1.00 91.44 278 LEU A CA 1
ATOM 2160 C C . LEU A 1 278 ? -10.849 -9.360 -0.697 1.00 91.44 278 LEU A C 1
ATOM 2162 O O . LEU A 1 278 ? -11.715 -8.889 0.039 1.00 91.44 278 LEU A O 1
ATOM 2166 N N . ASP A 1 279 ? -10.898 -10.622 -1.132 1.00 90.06 279 ASP A N 1
ATOM 2167 C CA . ASP A 1 279 ? -12.000 -11.539 -0.822 1.00 90.06 279 ASP A CA 1
ATOM 2168 C C . ASP A 1 279 ? -12.139 -11.746 0.700 1.00 90.06 279 ASP A C 1
ATOM 2170 O O . ASP A 1 279 ? -13.249 -11.832 1.235 1.00 90.06 279 ASP A O 1
ATOM 2174 N N . TRP A 1 280 ? -11.017 -11.788 1.429 1.00 92.12 280 TRP A N 1
ATOM 2175 C CA . TRP A 1 280 ? -11.020 -11.865 2.887 1.00 92.12 280 TRP A CA 1
ATOM 2176 C C . TRP A 1 280 ? -11.579 -10.596 3.539 1.00 92.12 280 TRP A C 1
ATOM 2178 O O . TRP A 1 280 ? -12.458 -10.717 4.394 1.00 92.12 280 TRP A O 1
ATOM 2188 N N . LEU A 1 281 ? -11.118 -9.411 3.121 1.00 91.62 281 LEU A N 1
ATOM 2189 C CA . LEU A 1 281 ? -11.588 -8.112 3.619 1.00 91.62 281 LEU A CA 1
ATOM 2190 C C . LEU A 1 281 ? -13.099 -7.958 3.405 1.00 91.62 281 LEU A C 1
ATOM 2192 O O . LEU A 1 281 ? -13.823 -7.592 4.331 1.00 91.62 281 LEU A O 1
ATOM 2196 N N . LEU A 1 282 ? -13.592 -8.340 2.224 1.00 88.81 282 LEU A N 1
ATOM 2197 C CA . LEU A 1 282 ? -15.018 -8.373 1.893 1.00 88.81 282 LEU A CA 1
ATOM 2198 C C . LEU A 1 282 ? -15.813 -9.303 2.818 1.00 88.81 282 LEU A C 1
ATOM 2200 O O . LEU A 1 282 ? -16.870 -8.924 3.332 1.00 88.81 282 LEU A O 1
ATOM 2204 N N . ARG A 1 283 ? -15.297 -10.516 3.056 1.00 87.56 283 ARG A N 1
ATOM 2205 C CA . ARG A 1 283 ? -15.940 -11.537 3.897 1.00 87.56 283 ARG A CA 1
ATOM 2206 C C . ARG A 1 283 ? -16.028 -11.123 5.362 1.00 87.56 283 ARG A C 1
ATOM 2208 O O . ARG A 1 283 ? -17.054 -11.363 5.990 1.00 87.56 283 ARG A O 1
ATOM 2215 N N . VAL A 1 284 ? -14.973 -10.522 5.914 1.00 87.31 284 VAL A N 1
ATOM 2216 C CA . VAL A 1 284 ? -14.992 -10.014 7.299 1.00 87.31 284 VAL A CA 1
ATOM 2217 C C . VAL A 1 284 ? -15.686 -8.661 7.414 1.00 87.31 284 VAL A C 1
ATOM 2219 O O . VAL A 1 284 ? -15.802 -8.138 8.521 1.00 87.31 284 VAL A O 1
ATOM 2222 N N . HIS A 1 285 ? -16.165 -8.130 6.284 1.00 85.69 285 HIS A N 1
ATOM 2223 C CA . HIS A 1 285 ? -16.823 -6.840 6.179 1.00 85.69 285 HIS A CA 1
ATOM 2224 C C . HIS A 1 285 ? -15.954 -5.709 6.722 1.00 85.69 285 HIS A C 1
ATOM 2226 O O . HIS A 1 285 ? -16.442 -4.857 7.460 1.00 85.69 285 HIS A O 1
ATOM 2232 N N . ALA A 1 286 ? -14.666 -5.735 6.374 1.00 87.31 286 ALA A N 1
ATOM 2233 C CA . ALA A 1 286 ? -13.761 -4.662 6.728 1.00 87.31 286 ALA A CA 1
ATOM 2234 C C . ALA A 1 286 ? -14.151 -3.389 5.986 1.00 87.31 286 ALA A C 1
ATOM 2236 O O . ALA A 1 286 ? -14.378 -3.415 4.781 1.00 87.31 286 ALA A O 1
ATOM 2237 N N . THR A 1 287 ? -14.265 -2.287 6.715 1.00 82.56 287 THR A N 1
ATOM 2238 C CA . THR A 1 287 ? -14.642 -0.984 6.168 1.00 82.56 287 THR A CA 1
ATOM 2239 C C . THR A 1 287 ? -13.992 0.124 6.996 1.00 82.56 287 THR A C 1
ATOM 2241 O O . THR A 1 287 ? -13.764 -0.093 8.192 1.00 82.56 287 THR A O 1
ATOM 2244 N N . PRO A 1 288 ? -13.800 1.318 6.416 1.00 82.75 288 PRO A N 1
ATOM 2245 C CA . PRO A 1 288 ? -13.921 1.639 4.989 1.00 82.75 288 PRO A CA 1
ATOM 2246 C C . PRO A 1 288 ? -12.663 1.236 4.206 1.00 82.75 288 PRO A C 1
ATOM 2248 O O . PRO A 1 288 ? -11.559 1.315 4.730 1.00 82.75 288 PRO A O 1
ATOM 2251 N N . PHE A 1 289 ? -12.810 0.823 2.946 1.00 86.50 289 PHE A N 1
ATOM 2252 C CA . PHE A 1 289 ? -11.689 0.796 2.002 1.00 86.50 289 PHE A CA 1
ATOM 2253 C C . PHE A 1 289 ? -12.178 0.864 0.549 1.00 86.50 289 PHE A C 1
ATOM 2255 O O . PHE A 1 289 ? -13.322 0.523 0.234 1.00 86.50 289 PHE A O 1
ATOM 2262 N N . CYS A 1 290 ? -11.280 1.279 -0.338 1.00 85.00 290 CYS A N 1
ATOM 2263 C CA . CYS A 1 290 ? -11.443 1.247 -1.783 1.00 85.00 290 CYS A CA 1
ATOM 2264 C C . CYS A 1 290 ? -10.453 0.242 -2.372 1.00 85.00 290 CYS A C 1
ATOM 2266 O O . CYS A 1 290 ? -9.300 0.156 -1.935 1.00 85.00 290 CYS A O 1
ATOM 2268 N N . ALA A 1 291 ? -10.891 -0.496 -3.387 1.00 87.38 291 ALA A N 1
ATOM 2269 C CA . ALA A 1 291 ? -10.010 -1.365 -4.152 1.00 87.38 291 ALA A CA 1
ATOM 2270 C C . ALA A 1 291 ? -10.230 -1.170 -5.651 1.00 87.38 291 ALA A C 1
ATOM 2272 O O . ALA A 1 291 ? -11.368 -1.158 -6.113 1.00 87.38 291 ALA A O 1
ATOM 2273 N N . ARG A 1 292 ? -9.153 -1.044 -6.426 1.00 86.56 292 ARG A N 1
ATOM 2274 C CA . ARG A 1 292 ? -9.218 -0.967 -7.892 1.00 86.56 292 ARG A CA 1
ATOM 2275 C C . ARG A 1 292 ? -8.449 -2.124 -8.519 1.00 86.56 292 ARG A C 1
ATOM 2277 O O . ARG A 1 292 ? -7.283 -2.298 -8.171 1.00 86.56 292 ARG A O 1
ATOM 2284 N N . PRO A 1 293 ? -9.031 -2.895 -9.455 1.00 86.31 293 PRO A N 1
ATOM 2285 C CA . PRO A 1 293 ? -8.289 -3.921 -10.176 1.00 86.31 293 PRO A CA 1
ATOM 2286 C C . PRO A 1 293 ? -7.109 -3.299 -10.924 1.00 86.31 293 PRO A C 1
ATOM 2288 O O . PRO A 1 293 ? -7.287 -2.376 -11.721 1.00 86.31 293 PRO A O 1
ATOM 2291 N N . VAL A 1 294 ? -5.905 -3.821 -10.701 1.00 82.44 294 VAL A N 1
ATOM 2292 C CA . VAL A 1 294 ? -4.715 -3.360 -11.418 1.00 82.44 294 VAL A CA 1
ATOM 2293 C C . VAL A 1 294 ? -4.429 -4.317 -12.560 1.00 82.44 294 VAL A C 1
ATOM 2295 O O . VAL A 1 294 ? -4.353 -5.537 -12.396 1.00 82.44 294 VAL A O 1
ATOM 2298 N N . LYS A 1 295 ? -4.264 -3.748 -13.752 1.00 83.00 295 LYS A N 1
ATOM 2299 C CA . LYS A 1 295 ? -3.844 -4.492 -14.932 1.00 83.00 295 LYS A CA 1
ATOM 2300 C C . LYS A 1 295 ? -2.338 -4.715 -14.863 1.00 83.00 295 LYS A C 1
ATOM 2302 O O . LYS A 1 295 ? -1.580 -3.757 -14.779 1.00 83.00 295 LYS A O 1
ATOM 2307 N N . PHE A 1 296 ? -1.912 -5.968 -14.957 1.00 82.75 296 PHE A N 1
ATOM 2308 C CA . PHE A 1 296 ? -0.507 -6.351 -15.026 1.00 82.75 296 PHE A CA 1
ATOM 2309 C C . PHE A 1 296 ? -0.195 -7.110 -16.303 1.00 82.75 296 PHE A C 1
ATOM 2311 O O . PHE A 1 296 ? -0.996 -7.915 -16.781 1.00 82.75 296 PHE A O 1
ATOM 2318 N N . CYS A 1 297 ? 1.018 -6.911 -16.807 1.00 81.81 297 CYS A N 1
ATOM 2319 C CA . CYS A 1 297 ? 1.646 -7.845 -17.729 1.00 81.81 297 CYS A CA 1
ATOM 2320 C C . CYS A 1 297 ? 2.393 -8.925 -16.934 1.00 81.81 297 CYS A C 1
ATOM 2322 O O . CYS A 1 297 ? 3.192 -8.594 -16.059 1.00 81.81 297 CYS A O 1
ATOM 2324 N N . ILE A 1 298 ? 2.145 -10.203 -17.231 1.00 83.62 298 ILE A N 1
ATOM 2325 C CA . ILE A 1 298 ? 2.799 -11.347 -16.559 1.00 83.62 298 ILE A CA 1
ATOM 2326 C C . ILE A 1 298 ? 3.910 -11.988 -17.400 1.00 83.62 298 ILE A C 1
ATOM 2328 O O . ILE A 1 298 ? 4.414 -13.064 -17.070 1.00 83.62 298 ILE A O 1
ATOM 2332 N N . ASP A 1 299 ? 4.303 -11.350 -18.501 1.00 77.25 299 ASP A N 1
ATOM 2333 C CA . ASP A 1 299 ? 5.307 -11.911 -19.395 1.00 77.25 299 ASP A CA 1
ATOM 2334 C C . ASP A 1 299 ? 6.677 -12.008 -18.718 1.00 77.25 299 ASP A C 1
ATOM 2336 O O . ASP A 1 299 ? 7.192 -11.050 -18.134 1.00 77.25 299 ASP A O 1
ATOM 2340 N N . GLY A 1 300 ? 7.301 -13.176 -18.844 1.00 73.31 300 GLY A N 1
ATOM 2341 C CA . GLY A 1 300 ? 8.534 -13.522 -18.136 1.00 73.31 300 GLY A CA 1
ATOM 2342 C C . GLY A 1 300 ? 8.302 -14.293 -16.833 1.00 73.31 300 GLY A C 1
ATOM 2343 O O . GLY A 1 300 ? 9.274 -14.723 -16.219 1.00 73.31 300 GLY A O 1
ATOM 2344 N N . MET A 1 301 ? 7.048 -14.528 -16.426 1.00 80.38 301 MET A N 1
ATOM 2345 C CA . MET A 1 301 ? 6.739 -15.531 -15.405 1.00 80.38 301 MET A CA 1
ATOM 2346 C C . MET A 1 301 ? 6.788 -16.937 -16.009 1.00 80.38 301 MET A C 1
ATOM 2348 O O . MET A 1 301 ? 6.055 -17.254 -16.945 1.00 80.38 301 MET A O 1
ATOM 2352 N N . SER A 1 302 ? 7.613 -17.802 -15.426 1.00 81.88 302 SER A N 1
ATOM 2353 C CA . SER A 1 302 ? 7.619 -19.239 -15.713 1.00 81.88 302 SER A CA 1
ATOM 2354 C C . SER A 1 302 ? 6.284 -19.895 -15.346 1.00 81.88 302 SER A C 1
ATOM 2356 O O . SER A 1 302 ? 5.570 -19.420 -14.459 1.0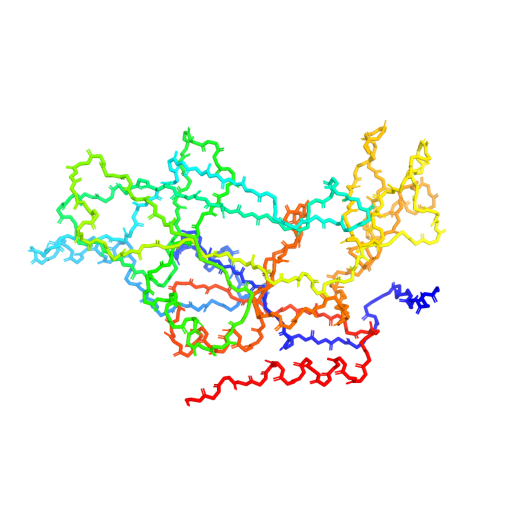0 81.88 302 SER A O 1
ATOM 2358 N N . ASP A 1 303 ? 5.987 -21.050 -15.943 1.00 83.88 303 ASP A N 1
ATOM 2359 C CA . ASP A 1 303 ? 4.803 -21.852 -15.603 1.00 83.88 303 ASP A CA 1
ATOM 2360 C C . ASP A 1 303 ? 4.702 -22.150 -14.100 1.00 83.88 303 ASP A C 1
ATOM 2362 O O . ASP A 1 303 ? 3.609 -22.195 -13.537 1.00 83.88 303 ASP A O 1
ATOM 2366 N N . GLN A 1 304 ? 5.838 -22.344 -13.421 1.00 81.94 304 GLN A N 1
ATOM 2367 C CA . GLN A 1 304 ? 5.869 -22.566 -11.977 1.00 81.94 304 GLN A CA 1
ATOM 2368 C C . GLN A 1 304 ? 5.409 -21.325 -11.205 1.00 81.94 304 GLN A C 1
ATOM 2370 O O . GLN A 1 304 ? 4.616 -21.449 -10.274 1.00 81.94 304 GLN A O 1
ATOM 2375 N N . GLN A 1 305 ? 5.861 -20.136 -11.603 1.00 79.00 305 GLN A N 1
ATOM 2376 C CA . GLN A 1 305 ? 5.459 -18.878 -10.970 1.00 79.00 305 GLN A CA 1
ATOM 2377 C C . GLN A 1 305 ? 3.991 -18.557 -11.252 1.00 79.00 305 GLN A C 1
ATOM 2379 O O . GLN A 1 305 ? 3.281 -18.095 -10.364 1.00 79.00 305 GLN A O 1
ATOM 2384 N N . GLN A 1 306 ? 3.504 -18.852 -12.459 1.00 82.56 306 GLN A N 1
ATOM 2385 C CA . GLN A 1 306 ? 2.086 -18.702 -12.787 1.00 82.56 306 GLN A CA 1
ATOM 2386 C C . GLN A 1 306 ? 1.211 -19.667 -11.973 1.00 82.56 306 GLN A C 1
ATOM 2388 O O . GLN A 1 306 ? 0.151 -19.277 -11.487 1.00 82.56 306 GLN A O 1
ATOM 2393 N N . LYS A 1 307 ? 1.670 -20.907 -11.751 1.00 82.44 307 LYS A N 1
ATOM 2394 C CA . LYS A 1 307 ? 1.003 -21.853 -10.844 1.00 82.44 307 LYS A CA 1
ATOM 2395 C C . LYS A 1 307 ? 0.998 -21.348 -9.403 1.00 82.44 307 LYS A C 1
ATOM 2397 O O . LYS A 1 307 ? -0.051 -21.369 -8.776 1.00 82.44 307 LYS A O 1
ATOM 2402 N N . GLN A 1 308 ? 2.127 -20.860 -8.885 1.00 77.12 308 GLN A N 1
ATOM 2403 C CA . GLN A 1 308 ? 2.199 -20.278 -7.536 1.00 77.12 308 GLN A CA 1
ATOM 2404 C C . GLN A 1 308 ? 1.239 -19.095 -7.373 1.00 77.12 308 GLN A C 1
ATOM 2406 O O . GLN A 1 308 ? 0.527 -19.022 -6.376 1.00 77.12 308 GLN A O 1
ATOM 2411 N N . LEU A 1 309 ? 1.164 -18.219 -8.376 1.00 79.31 309 LEU A N 1
ATOM 2412 C CA . LEU A 1 309 ? 0.213 -17.110 -8.424 1.00 79.31 309 LEU A CA 1
ATOM 2413 C C . LEU A 1 309 ? -1.239 -17.590 -8.365 1.00 79.31 309 LEU A C 1
ATOM 2415 O O . LEU A 1 309 ? -2.007 -17.090 -7.547 1.00 79.31 309 LEU A O 1
ATOM 2419 N N . ALA A 1 310 ? -1.597 -18.600 -9.159 1.00 81.38 310 ALA A N 1
ATOM 2420 C CA . ALA A 1 310 ? -2.932 -19.191 -9.119 1.00 81.38 310 ALA A CA 1
ATOM 2421 C C . ALA A 1 310 ? -3.248 -19.853 -7.762 1.00 81.38 310 ALA A C 1
ATOM 2423 O O . ALA A 1 310 ? -4.373 -19.754 -7.279 1.00 81.38 310 ALA A O 1
ATOM 2424 N N . GLU A 1 311 ? -2.269 -20.504 -7.125 1.00 78.00 311 GLU A N 1
ATOM 2425 C CA . GLU A 1 311 ? -2.431 -21.117 -5.799 1.00 78.00 311 GLU A CA 1
ATOM 2426 C C . GLU A 1 311 ? -2.631 -20.075 -4.692 1.00 78.00 311 GLU A C 1
ATOM 2428 O O . GLU A 1 311 ? -3.528 -20.226 -3.866 1.00 78.00 311 GLU A O 1
ATOM 2433 N N . ILE A 1 312 ? -1.840 -18.998 -4.686 1.00 71.00 312 ILE A N 1
ATOM 2434 C CA . ILE A 1 312 ? -1.952 -17.920 -3.689 1.00 71.00 312 ILE A CA 1
ATOM 2435 C C . ILE A 1 312 ? -3.290 -17.185 -3.820 1.00 71.00 312 ILE A C 1
ATOM 2437 O O . ILE A 1 312 ? -3.828 -16.711 -2.826 1.00 71.00 312 ILE A O 1
ATOM 2441 N N . GLN A 1 313 ? -3.867 -17.140 -5.020 1.00 74.88 313 GLN A N 1
ATOM 2442 C CA . GLN A 1 313 ? -5.170 -16.521 -5.268 1.00 74.88 313 GLN A CA 1
ATOM 2443 C C . GLN A 1 313 ? -6.365 -17.378 -4.861 1.00 74.88 313 GLN A C 1
ATOM 2445 O O . GLN A 1 313 ? -7.495 -16.888 -4.890 1.00 74.88 313 GLN A O 1
ATOM 2450 N N . LYS A 1 314 ? -6.157 -18.638 -4.465 1.00 80.56 314 LYS A N 1
ATOM 2451 C CA . LYS A 1 314 ? -7.249 -19.454 -3.935 1.00 80.56 314 LYS A CA 1
ATOM 2452 C C . LYS A 1 314 ? -7.799 -18.818 -2.664 1.00 80.56 314 LYS A C 1
ATOM 2454 O O . LYS A 1 314 ? -7.053 -18.386 -1.786 1.00 80.56 314 LYS A O 1
ATOM 2459 N N . SER A 1 315 ? -9.123 -18.796 -2.560 1.00 71.38 315 SER A N 1
ATOM 2460 C CA . SER A 1 315 ? -9.830 -18.292 -1.386 1.00 71.38 315 SER A CA 1
ATOM 2461 C C . SER A 1 315 ? -9.352 -18.988 -0.112 1.00 71.38 315 SER A C 1
ATOM 2463 O O . SER A 1 315 ? -9.162 -20.206 -0.102 1.00 71.38 315 SER A O 1
ATOM 2465 N N . ILE A 1 316 ? -9.232 -18.231 0.978 1.00 72.56 316 ILE A N 1
ATOM 2466 C CA . ILE A 1 316 ? -8.939 -18.792 2.301 1.00 72.56 316 ILE A CA 1
ATOM 2467 C C . ILE A 1 316 ? -10.113 -19.694 2.709 1.00 72.56 316 ILE A C 1
ATOM 2469 O O . ILE A 1 316 ? -11.247 -19.196 2.726 1.00 72.56 316 ILE A O 1
ATOM 2473 N N . PRO A 1 317 ? -9.872 -20.982 3.034 1.00 62.56 317 PRO A N 1
ATOM 2474 C CA . PRO A 1 317 ? -10.906 -21.886 3.522 1.00 62.56 317 PRO A CA 1
ATOM 2475 C C . PRO A 1 317 ? -11.697 -21.273 4.682 1.00 62.56 317 PRO A C 1
ATOM 2477 O O . PRO A 1 317 ? -11.202 -20.406 5.404 1.00 62.56 317 PRO A O 1
ATOM 2480 N N . SER A 1 318 ? -12.960 -21.677 4.792 1.00 56.19 318 SER A N 1
ATOM 2481 C CA . SER A 1 318 ? -13.861 -21.223 5.860 1.00 56.19 318 SER A CA 1
ATOM 2482 C C . SER A 1 318 ? -13.457 -21.801 7.207 1.00 56.19 318 SER A C 1
ATOM 2484 O O . SER A 1 318 ? -13.068 -22.991 7.220 1.00 56.19 318 SER A O 1
#